Protein AF-A0A957V6L7-F1 (afdb_monomer)

Radius of gyration: 25.8 Å; Cα contacts (8 Å, |Δi|>4): 631; chains: 1; bounding box: 51×46×84 Å

Nearest PDB structures (foldseek):
  8fo2-assembly1_E  TM=7.245E-01  e=1.288E-03  Homo sapiens
  9cho-assembly1_A  TM=7.203E-01  e=3.576E-03  Homo sapiens
  8smc-assembly1_C  TM=7.296E-01  e=7.065E-03  Homo sapiens
  8fo9-assembly1_C  TM=7.119E-01  e=1.655E-02  Homo sapiens
  3f3g-assembly1_F  TM=5.954E-01  e=8.579E-02  Saccharomyces cerevisiae

Mean predicted aligned error: 16.96 Å

pLDDT: mean 79.53, std 15.9, range [35.88, 98.5]

Sequence (343 aa):
YTLAVRNADGQVVSTAAGAIGDEPAIPIFERTKTALPLQAQIPDGKNKQFTNTAPEQTWVQKGYTARLQVALADPDQNLADAFPPLPWDPYLHVIYTNQEVHLVQPGFTNNTQVVNAAYDATSPLLGFDLPLAQAFNAHWQWPQEFLGIWRVYPDYVANAISDGAQNPAWWDPNVATTYLEYAWQGGAVSVSAAELSQGTALSSRYYASPVVADLDGDGQPEIIIGNLVKWQLEVYDVNGVMRAGWPKVLHEGVKAAAAVGDLDGDGKLEIVVGDMRGYLYAYRANGEALPGWPIRTGTNPDAGYRILSRPAVVNLDGSGAAEVVLALSDGNLYVYEANGALR

Structure (mmCIF, N/CA/C/O backbone):
data_AF-A0A957V6L7-F1
#
_entry.id   AF-A0A957V6L7-F1
#
loop_
_atom_site.group_PDB
_atom_site.id
_atom_site.type_symbol
_atom_site.label_atom_id
_atom_site.label_alt_id
_atom_site.label_comp_id
_atom_site.label_asym_id
_atom_site.label_entity_id
_atom_site.label_seq_id
_atom_site.pdbx_PDB_ins_code
_atom_site.Cartn_x
_atom_site.Cartn_y
_atom_site.Cartn_z
_atom_site.occupancy
_atom_site.B_iso_or_equiv
_atom_site.auth_seq_id
_atom_site.auth_comp_id
_atom_site.auth_asym_id
_atom_site.auth_atom_id
_atom_site.pdbx_PDB_model_num
ATOM 1 N N . TYR A 1 1 ? -27.478 2.823 10.177 1.00 81.19 1 TYR A N 1
ATOM 2 C CA . TYR A 1 1 ? -26.663 2.390 11.321 1.00 81.19 1 TYR A CA 1
ATOM 3 C C . TYR A 1 1 ? -27.261 2.905 12.618 1.00 81.19 1 TYR A C 1
ATOM 5 O O . TYR A 1 1 ? -27.937 3.930 12.611 1.00 81.19 1 TYR A O 1
ATOM 13 N N . THR A 1 2 ? -27.000 2.206 13.716 1.00 83.69 2 THR A N 1
ATOM 14 C CA . THR A 1 2 ? -27.183 2.688 15.085 1.00 83.69 2 THR A CA 1
ATOM 15 C C . THR A 1 2 ? -25.847 2.588 15.817 1.00 83.69 2 THR A C 1
ATOM 17 O O . THR A 1 2 ? -25.099 1.632 15.637 1.00 83.69 2 THR A O 1
ATOM 20 N N . LEU A 1 3 ? -25.520 3.592 16.619 1.00 88.12 3 LEU A N 1
ATOM 21 C CA . LEU A 1 3 ? -24.337 3.645 17.467 1.00 88.12 3 LEU A CA 1
ATOM 22 C C . LEU A 1 3 ? -24.805 3.800 18.909 1.00 88.12 3 LEU A C 1
ATOM 24 O O . LEU A 1 3 ? -25.627 4.668 19.193 1.00 88.12 3 LEU A O 1
ATOM 28 N N . ALA A 1 4 ? -24.271 2.988 19.814 1.00 89.12 4 ALA A N 1
ATOM 29 C CA . ALA A 1 4 ? -24.465 3.149 21.249 1.00 89.12 4 ALA A CA 1
ATOM 30 C C . ALA A 1 4 ? -23.109 3.186 21.953 1.00 89.12 4 ALA A C 1
ATOM 32 O O . ALA A 1 4 ? -22.311 2.259 21.803 1.00 89.12 4 ALA A O 1
ATOM 33 N N . VAL A 1 5 ? -22.872 4.227 22.747 1.00 88.44 5 VAL A N 1
ATOM 34 C CA . VAL A 1 5 ? -21.678 4.363 23.584 1.00 88.44 5 VAL A CA 1
ATOM 35 C C . VAL A 1 5 ? -22.061 4.098 25.030 1.00 88.44 5 VAL A C 1
ATOM 37 O O . VAL A 1 5 ? -23.065 4.613 25.525 1.00 88.44 5 VAL A O 1
ATOM 40 N N . ARG A 1 6 ? -21.265 3.278 25.709 1.00 87.81 6 ARG A N 1
ATOM 41 C CA . ARG A 1 6 ? -21.446 2.880 27.101 1.00 87.81 6 ARG A CA 1
ATOM 42 C C . ARG A 1 6 ? -20.242 3.290 27.936 1.00 87.81 6 ARG A C 1
ATOM 44 O O . ARG A 1 6 ? -19.113 3.174 27.465 1.00 87.81 6 ARG A O 1
ATOM 51 N N . ASN A 1 7 ? -20.483 3.750 29.159 1.00 85.69 7 ASN A N 1
ATOM 52 C CA . ASN A 1 7 ? -19.420 4.027 30.125 1.00 85.69 7 ASN A CA 1
ATOM 53 C C . ASN A 1 7 ? -18.791 2.733 30.675 1.00 85.69 7 ASN A C 1
ATOM 55 O O . ASN A 1 7 ? -19.197 1.624 30.321 1.00 85.69 7 ASN A O 1
ATOM 59 N N . ALA A 1 8 ? -17.812 2.891 31.566 1.00 79.88 8 ALA A N 1
ATOM 60 C CA . ALA A 1 8 ? -17.099 1.797 32.228 1.00 79.88 8 ALA A CA 1
ATOM 61 C C . ALA A 1 8 ? -18.008 0.807 32.991 1.00 79.88 8 ALA A C 1
ATOM 63 O O . ALA A 1 8 ? -17.646 -0.362 33.140 1.00 79.88 8 ALA A O 1
ATOM 64 N N . ASP A 1 9 ? -19.185 1.258 33.435 1.00 85.19 9 ASP A N 1
ATOM 65 C CA . ASP A 1 9 ? -20.189 0.452 34.144 1.00 85.19 9 ASP A CA 1
ATOM 66 C C . ASP A 1 9 ? -21.220 -0.184 33.191 1.00 85.19 9 ASP A C 1
ATOM 68 O O . ASP A 1 9 ? -22.171 -0.837 33.620 1.00 85.19 9 ASP A O 1
ATOM 72 N N . GLY A 1 10 ? -21.059 0.006 31.877 1.00 85.88 10 GLY A N 1
ATOM 73 C CA . GLY A 1 10 ? -21.940 -0.537 30.844 1.00 85.88 10 GLY A CA 1
ATOM 74 C C . GLY A 1 10 ? -23.223 0.267 30.602 1.00 85.88 10 GLY A C 1
ATOM 75 O O . GLY A 1 10 ? -24.055 -0.146 29.783 1.00 85.88 10 GLY A O 1
ATOM 76 N N . GLN A 1 11 ? -23.401 1.416 31.256 1.00 89.50 11 GLN A N 1
ATOM 77 C CA . GLN A 1 11 ? -24.560 2.290 31.062 1.00 89.50 11 GLN A CA 1
ATOM 78 C C . GLN A 1 11 ? -24.435 3.066 29.753 1.00 89.50 11 GLN A C 1
ATOM 80 O O . GLN A 1 11 ? -23.369 3.594 29.448 1.00 89.50 11 GLN A O 1
ATOM 85 N N . VAL A 1 12 ? -25.524 3.158 28.984 1.00 89.75 12 VAL A N 1
ATOM 86 C CA . VAL A 1 12 ? -25.547 3.933 27.734 1.00 89.75 12 VAL A CA 1
ATOM 87 C C . VAL A 1 12 ? -25.456 5.422 28.058 1.00 89.75 12 VAL A C 1
ATOM 89 O O . VAL A 1 12 ? -26.301 5.945 28.779 1.00 89.75 12 VAL A O 1
ATOM 92 N N . VAL A 1 13 ? -24.446 6.091 27.508 1.00 88.44 13 VAL A N 1
ATOM 93 C CA . VAL A 1 13 ? -24.196 7.528 27.696 1.00 88.44 13 VAL A CA 1
ATOM 94 C C . VAL A 1 13 ? -24.512 8.356 26.455 1.00 88.44 13 VAL A C 1
ATOM 96 O O . VAL A 1 13 ? -24.781 9.547 26.569 1.00 88.44 13 VAL A O 1
ATOM 99 N N . SER A 1 14 ? -24.495 7.744 25.271 1.00 88.44 14 SER A N 1
ATOM 100 C CA . SER A 1 14 ? -24.897 8.393 24.027 1.00 88.44 14 SER A CA 1
ATOM 101 C C . SER A 1 14 ? -25.383 7.371 23.004 1.00 88.44 14 SER A C 1
ATOM 103 O O . SER A 1 14 ? -24.988 6.199 23.019 1.00 88.44 14 SER A O 1
ATOM 105 N N . THR A 1 15 ? -26.258 7.826 22.110 1.00 89.88 15 THR A N 1
ATOM 106 C CA . THR A 1 15 ? -26.741 7.050 20.967 1.00 89.88 15 THR A CA 1
ATOM 107 C C . THR A 1 15 ? -26.820 7.923 19.724 1.00 89.88 15 THR A C 1
ATOM 109 O O . THR A 1 15 ? -27.231 9.078 19.822 1.00 89.88 15 THR A O 1
ATOM 112 N N . ALA A 1 16 ? -26.511 7.362 18.559 1.00 88.12 16 ALA A N 1
ATOM 113 C CA . ALA A 1 16 ? -26.714 8.003 17.262 1.00 88.12 16 ALA A CA 1
ATOM 114 C C . ALA A 1 16 ? -27.332 7.015 16.265 1.00 88.12 16 ALA A C 1
ATOM 116 O O . ALA A 1 16 ? -27.183 5.801 16.409 1.00 88.12 16 ALA A O 1
ATOM 117 N N . ALA A 1 17 ? -28.025 7.524 15.251 1.00 87.75 17 ALA A N 1
ATOM 118 C CA . ALA A 1 17 ? -28.545 6.719 14.153 1.00 87.75 17 ALA A CA 1
ATOM 119 C C . ALA A 1 17 ? -28.551 7.533 12.856 1.00 87.75 17 ALA A C 1
ATOM 121 O O . ALA A 1 17 ? -28.726 8.748 12.891 1.00 87.75 17 ALA A O 1
ATOM 122 N N . GLY A 1 18 ? -28.374 6.861 11.722 1.00 84.38 18 GLY A N 1
ATOM 123 C CA . GLY A 1 18 ? -28.333 7.511 10.412 1.00 84.38 18 GLY A CA 1
ATOM 124 C C . GLY A 1 18 ? -28.212 6.521 9.260 1.00 84.38 18 GLY A C 1
ATOM 125 O O . GLY A 1 18 ? -28.165 5.307 9.473 1.00 84.38 18 GLY A O 1
ATOM 126 N N . ALA A 1 19 ? -28.159 7.030 8.033 1.00 79.75 19 ALA A N 1
ATOM 127 C CA . ALA A 1 19 ? -27.800 6.239 6.858 1.00 79.75 19 ALA A CA 1
ATOM 128 C C . ALA A 1 19 ? -26.271 6.201 6.696 1.00 79.75 19 ALA A C 1
ATOM 130 O O . ALA A 1 19 ? -25.587 7.152 7.065 1.00 79.75 19 ALA A O 1
ATOM 131 N N . ILE A 1 20 ? -25.741 5.093 6.180 1.00 70.44 20 ILE A N 1
ATOM 132 C CA . ILE A 1 20 ? -24.341 4.993 5.746 1.00 70.44 20 ILE A CA 1
ATOM 133 C C . ILE A 1 20 ? -24.332 5.434 4.282 1.00 70.44 20 ILE A C 1
ATOM 135 O O . ILE A 1 20 ? -25.005 4.807 3.469 1.00 70.44 20 ILE A O 1
ATOM 139 N N . GLY A 1 21 ? -23.676 6.561 3.997 1.00 67.12 21 GLY A N 1
ATOM 140 C CA . GLY A 1 21 ? -23.366 6.991 2.629 1.00 67.12 21 GLY A CA 1
ATOM 141 C C . GLY A 1 21 ? -22.073 6.341 2.131 1.00 67.12 21 GLY A C 1
ATOM 142 O O . GLY A 1 21 ? -21.603 5.387 2.743 1.00 67.12 21 GLY A O 1
ATOM 143 N N . ASP A 1 22 ? -21.483 6.883 1.067 1.00 59.00 22 ASP A N 1
ATOM 144 C CA . ASP A 1 22 ? -20.298 6.284 0.435 1.00 59.00 22 ASP A CA 1
ATOM 145 C C . ASP A 1 22 ? -19.032 6.364 1.319 1.00 59.00 22 ASP A C 1
ATOM 147 O O . ASP A 1 22 ? -18.220 5.444 1.300 1.00 59.00 22 ASP A O 1
ATOM 151 N N . GLU A 1 23 ? -18.896 7.406 2.156 1.00 62.97 23 GLU A N 1
ATOM 152 C CA . GLU A 1 23 ? -17.771 7.595 3.097 1.00 62.97 23 GLU A CA 1
ATOM 153 C C . GLU A 1 23 ? -18.231 8.249 4.425 1.00 62.97 23 GLU A C 1
ATOM 155 O O . GLU A 1 23 ? -18.003 9.437 4.667 1.00 62.97 23 GLU A O 1
ATOM 160 N N . PRO A 1 24 ? -18.953 7.536 5.311 1.00 69.25 24 PRO A N 1
ATOM 161 C CA . PRO A 1 24 ? -19.478 8.143 6.525 1.00 69.25 24 PRO A CA 1
ATOM 162 C C . PRO A 1 24 ? -18.425 8.198 7.635 1.00 69.25 24 PRO A C 1
ATOM 164 O O . PRO A 1 24 ? -18.005 7.169 8.164 1.00 69.25 24 PRO A O 1
ATOM 167 N N . ALA A 1 25 ? -18.092 9.408 8.083 1.00 74.69 25 ALA A N 1
ATOM 168 C CA . ALA A 1 25 ? -17.387 9.618 9.342 1.00 74.69 25 ALA A CA 1
ATOM 169 C C . ALA A 1 25 ? -18.376 9.533 10.517 1.00 74.69 25 ALA A C 1
ATOM 171 O O . ALA A 1 25 ? -19.301 10.341 10.637 1.00 74.69 25 ALA A O 1
ATOM 172 N N . ILE A 1 26 ? -18.194 8.541 11.392 1.00 77.75 26 ILE A N 1
ATOM 173 C CA . ILE A 1 26 ? -19.064 8.323 1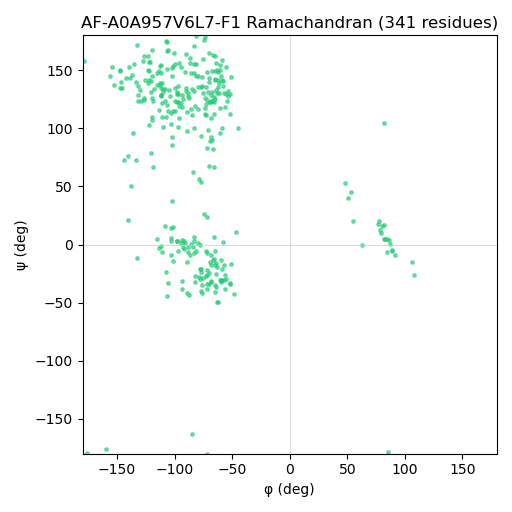2.554 1.00 77.75 26 ILE A CA 1
ATOM 174 C C . ILE A 1 26 ? -18.282 8.675 13.828 1.00 77.75 26 ILE A C 1
ATOM 176 O O . ILE A 1 26 ? -17.491 7.854 14.299 1.00 77.75 26 ILE A O 1
ATOM 180 N N . PRO A 1 27 ? -18.493 9.866 14.424 1.00 78.38 27 PRO A N 1
ATOM 181 C CA . PRO A 1 27 ? -17.792 10.247 15.641 1.00 78.38 27 PRO A CA 1
ATOM 182 C C . PRO A 1 27 ? -18.243 9.363 16.807 1.00 78.38 27 PRO A C 1
ATOM 184 O O . PRO A 1 27 ? -19.428 9.289 17.137 1.00 78.38 27 PRO A O 1
ATOM 187 N N . ILE A 1 28 ? -17.283 8.693 17.444 1.00 78.75 28 ILE A N 1
ATOM 188 C CA . ILE A 1 28 ? -17.544 7.819 18.595 1.00 78.75 28 ILE A CA 1
ATOM 189 C C . ILE A 1 28 ? -17.516 8.620 19.902 1.00 78.75 28 ILE A C 1
ATOM 191 O O . ILE A 1 28 ? -18.384 8.463 20.761 1.00 78.75 28 ILE A O 1
ATOM 195 N N . PHE A 1 29 ? -16.536 9.511 20.039 1.00 76.19 29 PHE A N 1
ATOM 196 C CA . PHE A 1 29 ? -16.390 10.415 21.173 1.00 76.19 29 PHE A CA 1
ATOM 197 C C . PHE A 1 29 ? -16.108 11.820 20.654 1.00 76.19 29 PHE A C 1
ATOM 199 O O . PHE A 1 29 ? -15.305 11.983 19.743 1.00 76.19 29 PHE A O 1
ATOM 206 N N . GLU A 1 30 ? -16.708 12.840 21.272 1.00 69.12 30 GLU A N 1
ATOM 207 C CA . GLU A 1 30 ? -16.350 14.236 20.978 1.00 69.12 30 GLU A CA 1
ATOM 208 C C . GLU A 1 30 ? -14.899 14.525 21.400 1.00 69.12 30 GLU A C 1
ATOM 210 O O . GLU A 1 30 ? -14.196 15.306 20.766 1.00 69.12 30 GLU A O 1
ATOM 215 N N . ARG A 1 31 ? -14.445 13.904 22.500 1.00 72.81 31 ARG A N 1
ATOM 216 C CA . ARG A 1 31 ? -13.109 14.099 23.078 1.00 72.81 31 ARG A CA 1
ATOM 217 C C . ARG A 1 31 ? -12.612 12.808 23.713 1.00 72.81 31 ARG A C 1
ATOM 219 O O . ARG A 1 31 ? -13.355 12.147 24.438 1.00 72.81 31 ARG A O 1
ATOM 226 N N . THR A 1 32 ? -11.329 12.501 23.550 1.00 68.88 32 THR A N 1
ATOM 227 C CA . THR A 1 32 ? -10.679 11.356 24.217 1.00 68.88 32 THR A CA 1
ATOM 228 C C . THR A 1 32 ? -10.741 11.453 25.749 1.00 68.88 32 THR A C 1
ATOM 230 O O . THR A 1 32 ? -10.902 10.431 26.410 1.00 68.88 32 THR A O 1
AT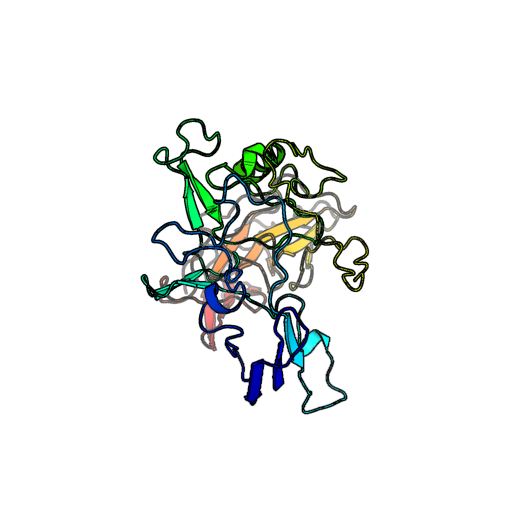OM 233 N N . LYS A 1 33 ? -10.755 12.672 26.324 1.00 66.94 33 LYS A N 1
ATOM 234 C CA . LYS A 1 33 ? -10.992 12.912 27.769 1.00 66.94 33 LYS A CA 1
ATOM 235 C C . LYS A 1 33 ? -12.334 12.337 28.252 1.00 66.94 33 LYS A C 1
ATOM 237 O O . LYS A 1 33 ? -12.449 11.923 29.399 1.00 66.94 33 LYS A O 1
ATOM 242 N N . THR A 1 34 ? -13.345 12.289 27.384 1.00 69.56 34 THR A N 1
ATOM 243 C CA . THR A 1 34 ? -14.658 11.704 27.702 1.00 69.56 34 THR A CA 1
ATOM 244 C C . THR A 1 34 ? -14.607 10.176 27.698 1.00 69.56 34 THR A C 1
ATOM 246 O O . THR A 1 34 ? -15.273 9.542 28.510 1.00 69.56 34 THR A O 1
ATOM 249 N N . ALA A 1 35 ? -13.797 9.581 26.817 1.00 65.75 35 ALA A N 1
ATOM 250 C CA . ALA A 1 35 ? -13.620 8.130 26.728 1.00 65.75 35 ALA A CA 1
ATOM 251 C C . ALA A 1 35 ? -12.819 7.544 27.908 1.00 65.75 35 ALA A C 1
ATOM 253 O O . ALA A 1 35 ? -12.930 6.351 28.198 1.00 65.75 35 ALA A O 1
ATOM 254 N N . LEU A 1 36 ? -12.028 8.383 28.587 1.00 68.56 36 LEU A N 1
ATOM 255 C CA . LEU A 1 36 ? -11.178 8.037 29.728 1.00 68.56 36 LEU A CA 1
ATOM 256 C C . LEU A 1 36 ? -11.349 9.078 30.854 1.00 68.56 36 LEU A C 1
ATOM 258 O O . LEU A 1 36 ? -10.460 9.904 31.062 1.00 68.56 36 LEU A O 1
ATOM 262 N N . PRO A 1 37 ? -12.484 9.093 31.578 1.00 63.75 37 PRO A N 1
ATOM 263 C CA . PRO A 1 37 ? -12.701 10.067 32.644 1.00 63.75 37 PRO A CA 1
ATOM 264 C C . PRO A 1 37 ? -11.708 9.849 33.792 1.00 63.75 37 PRO A C 1
ATOM 266 O O . PRO A 1 37 ? -11.414 8.706 34.147 1.00 63.75 37 PRO A O 1
ATOM 269 N N . LEU A 1 38 ? -11.225 10.940 34.401 1.00 60.59 38 LEU A N 1
ATOM 270 C CA . LEU A 1 38 ? -10.398 10.869 35.611 1.00 60.59 38 LEU A CA 1
ATOM 271 C C . LEU A 1 38 ? -11.190 10.234 36.754 1.00 60.59 38 LEU A C 1
ATOM 273 O O . LEU A 1 38 ? -12.378 10.513 36.936 1.00 60.59 38 LEU A O 1
ATOM 277 N N . GLN A 1 39 ? -10.519 9.412 37.560 1.00 60.78 39 GLN A N 1
ATOM 278 C CA . GLN A 1 39 ? -11.091 8.981 38.830 1.00 60.78 39 GLN A CA 1
ATOM 279 C C . GLN A 1 39 ? -11.249 10.194 39.749 1.00 60.78 39 GLN A C 1
ATOM 281 O O . GLN A 1 39 ? -10.369 11.049 39.810 1.00 60.78 39 GLN A O 1
ATOM 286 N N . ALA A 1 40 ? -12.346 10.243 40.506 1.00 58.03 40 ALA A N 1
ATOM 287 C CA . ALA A 1 40 ? -12.699 11.378 41.366 1.00 58.03 40 ALA A CA 1
ATOM 288 C C . ALA A 1 40 ? -11.623 11.755 42.409 1.00 58.03 40 ALA A C 1
ATOM 290 O O . ALA A 1 40 ? -11.666 12.847 42.968 1.00 58.03 40 ALA A O 1
ATOM 291 N N . GLN A 1 41 ? -10.673 10.855 42.684 1.00 55.88 41 GLN A N 1
ATOM 292 C CA . GLN A 1 41 ? -9.576 11.049 43.635 1.00 55.88 41 GLN A CA 1
ATOM 293 C C . GLN A 1 41 ? -8.331 11.704 43.017 1.00 55.88 41 GLN A C 1
ATOM 295 O O . GLN A 1 41 ? -7.401 12.041 43.745 1.00 55.88 41 GLN A O 1
ATOM 300 N N . ILE A 1 42 ? -8.306 11.901 41.696 1.00 56.19 42 ILE A N 1
ATOM 301 C CA . ILE A 1 42 ? -7.189 12.513 40.981 1.00 56.19 42 ILE A CA 1
ATOM 302 C C . ILE A 1 42 ? -7.574 13.965 40.645 1.00 56.19 42 ILE A C 1
ATOM 304 O O . ILE A 1 42 ? -8.501 14.179 39.861 1.00 56.19 42 ILE A O 1
ATOM 308 N N . PRO A 1 43 ? -6.914 14.981 41.238 1.00 55.94 43 PRO A N 1
ATOM 309 C CA . PRO A 1 43 ? -7.225 16.382 40.961 1.00 55.94 43 PRO A CA 1
ATOM 310 C C . PRO A 1 43 ? -6.999 16.715 39.479 1.00 55.94 43 PRO A C 1
ATOM 312 O O . PRO A 1 43 ? -5.914 16.441 38.974 1.00 55.94 43 PRO A O 1
ATOM 315 N N . ASP A 1 44 ? -7.971 17.358 38.811 1.00 52.31 44 ASP A N 1
ATOM 316 C CA . ASP A 1 44 ? -7.858 17.872 37.426 1.00 52.31 44 ASP A CA 1
ATOM 317 C C . ASP A 1 44 ? -6.892 19.076 37.392 1.00 52.31 44 ASP A C 1
ATOM 319 O O . ASP A 1 44 ? -7.274 20.240 37.264 1.00 52.31 44 ASP A O 1
ATOM 323 N N . GLY A 1 45 ? -5.613 18.799 37.638 1.00 54.53 45 GLY A N 1
ATOM 324 C CA . GL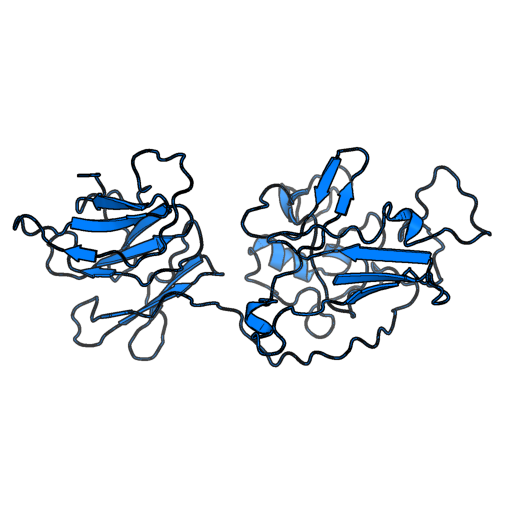Y A 1 45 ? -4.508 19.740 37.548 1.00 54.53 45 GLY A CA 1
ATOM 325 C C . GLY A 1 45 ? -3.907 19.738 36.146 1.00 54.53 45 GLY A C 1
ATOM 326 O O . GLY A 1 45 ? -4.094 18.810 35.370 1.00 54.53 45 GLY A O 1
ATOM 327 N N . LYS A 1 46 ? -3.121 20.768 35.817 1.00 44.56 46 LYS A N 1
ATOM 328 C CA . LYS A 1 46 ? -2.478 20.986 34.500 1.00 44.56 46 LYS A CA 1
ATOM 329 C C . LYS A 1 46 ? -1.538 19.859 34.012 1.00 44.56 46 LYS A C 1
ATOM 331 O O . LYS A 1 46 ? -0.930 20.002 32.953 1.00 44.56 46 LYS A O 1
ATOM 336 N N . ASN A 1 47 ? -1.403 18.767 34.759 1.00 46.53 47 ASN A N 1
ATOM 337 C CA . ASN A 1 47 ? -0.567 17.627 34.415 1.00 46.53 47 ASN A CA 1
ATOM 338 C C . ASN A 1 47 ? -1.429 16.612 33.661 1.00 46.53 47 ASN A C 1
ATOM 340 O O . ASN A 1 47 ? -2.493 16.222 34.124 1.00 46.53 47 ASN A O 1
ATOM 344 N N . LYS A 1 48 ? -0.981 16.230 32.469 1.00 50.84 48 LYS A N 1
ATOM 345 C CA . LYS A 1 48 ? -1.686 15.427 31.465 1.00 50.84 48 LYS A CA 1
ATOM 346 C C . LYS A 1 48 ? -1.952 13.976 31.927 1.00 50.84 48 LYS A C 1
ATOM 348 O O . LYS A 1 48 ? -1.410 13.056 31.346 1.00 50.84 48 LYS A 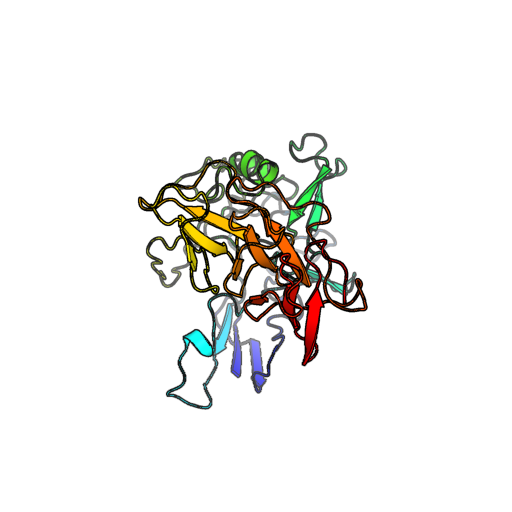O 1
ATOM 353 N N . GLN A 1 49 ? -2.785 13.752 32.940 1.00 53.75 49 GLN A N 1
ATOM 354 C CA . GLN A 1 49 ? -2.995 12.458 33.627 1.00 53.75 49 GLN A CA 1
ATOM 355 C C . GLN A 1 49 ? -3.815 11.401 32.846 1.00 53.75 49 GLN A C 1
ATOM 357 O O . GLN A 1 49 ? -4.473 10.557 33.447 1.00 53.75 49 GLN A O 1
ATOM 362 N N . PHE A 1 50 ? -3.825 11.448 31.513 1.00 52.19 50 PHE A N 1
ATOM 363 C CA . PHE A 1 50 ? -4.638 10.554 30.666 1.00 52.19 50 PHE A CA 1
ATOM 364 C C . PHE A 1 50 ? -3.832 9.435 30.008 1.00 52.19 50 PHE A C 1
ATOM 366 O O . PHE A 1 50 ? -4.358 8.698 29.177 1.00 52.19 50 PHE A O 1
ATOM 373 N N . THR A 1 51 ? -2.556 9.320 30.354 1.00 54.12 51 THR A N 1
ATOM 374 C CA . THR A 1 51 ? -1.611 8.406 29.724 1.00 54.12 51 THR A CA 1
ATOM 375 C C . THR A 1 51 ? -0.833 7.667 30.814 1.00 54.12 51 THR A C 1
ATOM 377 O O . THR A 1 51 ? -0.879 8.016 31.991 1.00 54.12 51 THR A O 1
ATOM 380 N N . ASN A 1 52 ? -0.050 6.680 30.408 1.00 54.22 52 ASN A N 1
ATOM 381 C CA . ASN A 1 52 ? 1.141 6.178 31.106 1.00 54.22 52 ASN A CA 1
ATOM 382 C C . ASN A 1 52 ? 2.137 7.269 31.625 1.00 54.22 52 ASN A C 1
ATOM 384 O O . ASN A 1 52 ? 3.234 6.908 32.044 1.00 54.22 52 ASN A O 1
ATOM 388 N N . THR A 1 53 ? 1.776 8.567 31.607 1.00 49.44 53 THR A N 1
ATOM 389 C CA . THR A 1 53 ? 2.410 9.732 32.269 1.00 49.44 53 THR A CA 1
ATOM 390 C C . THR A 1 53 ? 2.534 9.556 33.770 1.00 49.44 53 THR A C 1
ATOM 392 O O . THR A 1 53 ? 3.447 10.118 34.371 1.00 49.44 53 THR A O 1
ATOM 395 N N . ALA A 1 54 ? 1.527 8.954 34.410 1.00 51.22 54 ALA A N 1
ATOM 396 C CA . ALA A 1 54 ? 1.438 8.945 35.860 1.00 51.22 54 ALA A CA 1
ATOM 397 C C . ALA A 1 54 ? 2.496 7.970 36.400 1.00 51.22 54 ALA A C 1
ATOM 399 O O . ALA A 1 54 ? 2.338 6.762 36.214 1.00 51.22 54 ALA A O 1
ATOM 400 N N . PRO A 1 55 ? 3.543 8.454 37.106 1.00 47.34 55 PRO A N 1
ATOM 401 C CA . PRO A 1 55 ? 4.628 7.600 37.604 1.00 47.34 55 PRO A CA 1
ATOM 402 C C . PRO A 1 55 ? 4.143 6.493 38.556 1.00 47.34 55 PRO A C 1
ATOM 404 O O . PRO A 1 55 ? 4.879 5.563 38.863 1.00 47.34 55 PRO A O 1
ATOM 407 N N . GLU A 1 56 ? 2.898 6.606 39.023 1.00 50.59 56 GLU A N 1
ATOM 408 C CA . GLU A 1 56 ? 2.250 5.737 39.998 1.00 50.59 56 GLU A CA 1
ATOM 409 C C . GLU A 1 56 ? 1.060 4.953 39.422 1.00 50.59 56 GLU A C 1
ATOM 411 O O . GLU A 1 56 ? 0.377 4.270 40.188 1.00 50.59 56 GLU A O 1
ATOM 416 N N . GLN A 1 57 ? 0.770 5.034 38.110 1.00 55.62 57 GLN A N 1
ATOM 417 C CA . GLN A 1 57 ? -0.377 4.323 37.532 1.00 55.62 57 GLN A CA 1
ATOM 418 C C . GLN A 1 57 ? -0.139 2.811 37.542 1.00 55.62 57 GLN A C 1
ATOM 420 O O . GLN A 1 57 ? 0.361 2.210 36.592 1.00 55.62 57 GLN A O 1
ATOM 425 N N . THR A 1 58 ? -0.547 2.213 38.652 1.00 58.09 58 THR A N 1
ATOM 426 C CA . THR A 1 58 ? -0.464 0.790 38.992 1.00 58.09 58 THR A CA 1
ATOM 427 C C . THR A 1 58 ? -1.814 0.085 38.832 1.00 58.09 58 THR A C 1
ATOM 429 O O . THR A 1 58 ? -1.937 -1.101 39.125 1.00 58.09 58 THR A O 1
ATOM 432 N N . TRP A 1 59 ? -2.839 0.805 38.366 1.00 61.66 59 TRP A N 1
ATOM 433 C CA . TRP A 1 59 ? -4.214 0.329 38.238 1.00 61.66 59 TRP A CA 1
ATOM 434 C C . TRP A 1 59 ? -4.728 0.412 36.796 1.00 61.66 59 TRP A C 1
ATOM 436 O O . TRP A 1 59 ? -4.280 1.228 35.987 1.00 61.66 59 TRP A O 1
ATOM 446 N N . VAL A 1 60 ? -5.734 -0.413 36.501 1.00 69.06 60 VAL A N 1
ATOM 447 C CA . VAL A 1 60 ? -6.449 -0.427 35.220 1.00 69.06 60 VAL A CA 1
ATOM 448 C C . VAL A 1 60 ? -7.606 0.569 35.272 1.00 69.06 60 VAL A C 1
ATOM 450 O O . VAL A 1 60 ? -8.473 0.475 36.143 1.00 69.06 60 VAL A O 1
ATOM 453 N N . GLN A 1 61 ? -7.663 1.491 34.311 1.00 70.19 61 GLN A N 1
ATOM 454 C CA . GLN A 1 61 ? -8.830 2.343 34.086 1.00 70.19 61 GLN A CA 1
ATOM 455 C C . GLN A 1 61 ? -9.727 1.685 33.036 1.00 70.19 61 GLN A C 1
ATOM 457 O O . GLN A 1 61 ? -9.321 1.501 31.889 1.00 70.19 61 GLN A O 1
ATOM 462 N N . LYS A 1 62 ? -10.962 1.336 33.406 1.00 74.06 62 LYS A N 1
ATOM 463 C CA . LYS A 1 62 ? -11.948 0.872 32.423 1.00 74.06 62 LYS A CA 1
ATOM 464 C C . LYS A 1 62 ? -12.362 2.042 31.528 1.00 74.06 62 LYS A C 1
ATOM 466 O O . LYS A 1 62 ? -12.836 3.063 32.023 1.00 74.06 62 LYS A O 1
ATOM 471 N N . GLY A 1 63 ? -12.174 1.880 30.223 1.00 75.31 63 GLY A N 1
ATOM 472 C CA . GLY A 1 63 ? -12.626 2.836 29.215 1.00 75.31 63 GLY A CA 1
ATOM 473 C C . GLY A 1 63 ? -14.102 2.670 28.858 1.00 75.31 63 GLY A C 1
ATOM 474 O O . GLY A 1 63 ? -14.807 1.794 29.362 1.00 75.31 63 GLY A O 1
ATOM 475 N N . TYR A 1 64 ? -14.566 3.528 27.958 1.00 81.94 64 TYR A N 1
ATOM 476 C CA . TYR A 1 64 ? -15.898 3.437 27.368 1.00 81.94 64 TYR A CA 1
ATOM 477 C C . TYR A 1 64 ? -15.904 2.406 26.234 1.00 81.94 64 TYR A C 1
ATOM 479 O O . TYR A 1 64 ? -14.881 2.145 25.606 1.00 81.94 64 TYR A O 1
ATOM 487 N N . THR A 1 65 ? -17.069 1.834 25.941 1.00 83.81 65 THR A N 1
ATOM 488 C CA . THR A 1 65 ? -17.264 0.915 24.810 1.00 83.81 65 THR A CA 1
ATOM 489 C C . THR A 1 65 ? -18.265 1.504 23.833 1.00 83.81 65 THR A C 1
ATOM 491 O O . THR A 1 65 ? -19.342 1.934 24.240 1.00 83.81 65 THR A O 1
ATOM 494 N N . ALA A 1 66 ? -17.953 1.472 22.542 1.00 83.69 66 ALA A N 1
ATOM 495 C CA . ALA A 1 66 ? -18.878 1.854 21.486 1.00 83.69 66 ALA A CA 1
ATOM 496 C C . ALA A 1 66 ? -19.282 0.638 20.656 1.00 83.69 66 ALA A C 1
ATOM 498 O O . ALA A 1 66 ? -18.442 -0.172 20.275 1.00 83.69 66 ALA A O 1
ATOM 499 N N . ARG A 1 67 ? -20.579 0.513 20.372 1.00 83.50 67 ARG A N 1
ATOM 500 C CA . ARG A 1 67 ? -21.126 -0.533 19.508 1.00 83.50 67 ARG A CA 1
ATOM 501 C C . ARG A 1 67 ? -21.828 0.109 18.323 1.00 83.50 67 ARG A C 1
ATOM 503 O O . ARG A 1 67 ? -22.894 0.700 18.492 1.00 83.50 67 ARG A O 1
ATOM 510 N N . LEU A 1 68 ? -21.228 -0.034 17.146 1.00 78.19 68 LEU A N 1
ATOM 511 C CA . LEU A 1 68 ? -21.849 0.281 15.866 1.00 78.19 68 LEU A CA 1
ATOM 512 C C . LEU A 1 68 ? -22.599 -0.957 15.365 1.00 78.19 68 LEU A C 1
A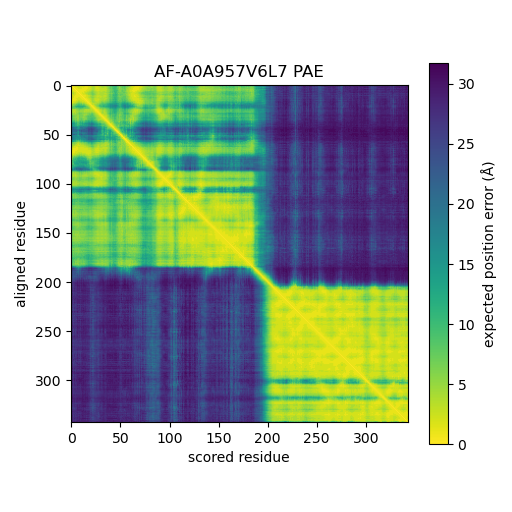TOM 514 O O . LEU A 1 68 ? -22.040 -2.049 15.297 1.00 78.19 68 LEU A O 1
ATOM 518 N N . GLN A 1 69 ? -23.868 -0.789 15.021 1.00 79.06 69 GLN A N 1
ATOM 519 C CA . GLN A 1 69 ? -24.685 -1.802 14.375 1.00 79.06 69 GLN A CA 1
ATOM 520 C C . GLN A 1 69 ? -25.159 -1.262 13.028 1.00 79.06 69 GLN A C 1
ATOM 522 O O . GLN A 1 69 ? -25.756 -0.186 12.932 1.00 79.06 69 GLN A O 1
ATOM 527 N N . VAL A 1 70 ? -24.897 -2.023 11.972 1.00 74.88 70 VAL A N 1
ATOM 528 C CA . VAL A 1 70 ? -25.346 -1.699 10.620 1.00 74.88 70 VAL A CA 1
ATOM 529 C C . VAL A 1 70 ? -26.419 -2.694 10.210 1.00 74.88 70 VAL A C 1
ATOM 531 O O . VAL A 1 70 ? -26.257 -3.896 10.395 1.00 74.88 70 VAL A O 1
ATOM 534 N N . ALA A 1 71 ? -27.527 -2.175 9.690 1.00 74.25 71 ALA A N 1
ATOM 535 C CA . ALA A 1 71 ? -28.554 -2.965 9.030 1.00 74.25 71 ALA A CA 1
ATOM 536 C C . ALA A 1 71 ? -28.398 -2.746 7.525 1.00 74.25 71 ALA A C 1
ATOM 538 O O . ALA A 1 71 ? -28.327 -1.593 7.091 1.00 74.25 71 ALA A O 1
ATOM 539 N N . LEU A 1 72 ? -28.308 -3.834 6.765 1.00 69.69 72 LEU A N 1
ATOM 540 C CA . LEU A 1 72 ? -28.267 -3.781 5.308 1.00 69.69 72 LEU A CA 1
ATOM 541 C C . LEU A 1 72 ? -29.668 -3.497 4.763 1.00 69.69 72 LEU A C 1
ATOM 543 O O . LEU A 1 72 ? -30.661 -3.952 5.332 1.00 69.69 72 LEU A O 1
ATOM 547 N N . ALA A 1 73 ? -29.735 -2.727 3.678 1.00 69.69 73 ALA A N 1
ATOM 548 C CA . ALA A 1 73 ? -30.992 -2.458 2.983 1.00 69.69 73 ALA A CA 1
ATOM 549 C C . ALA A 1 73 ? -31.492 -3.695 2.218 1.00 69.69 73 ALA A C 1
ATOM 551 O O . ALA A 1 73 ? -32.698 -3.922 2.152 1.00 69.69 73 ALA A O 1
ATOM 552 N N . ASP A 1 74 ? -30.562 -4.497 1.695 1.00 69.94 74 ASP A N 1
ATOM 553 C CA . ASP A 1 74 ? -30.813 -5.797 1.083 1.00 69.94 74 ASP A CA 1
ATOM 554 C C . ASP A 1 74 ? -30.174 -6.898 1.958 1.00 69.94 74 ASP A C 1
ATOM 556 O O . ASP A 1 74 ? -28.952 -6.896 2.137 1.00 69.94 74 ASP A O 1
ATOM 560 N N . PRO A 1 75 ? -30.967 -7.807 2.556 1.00 62.34 75 PRO A N 1
ATOM 561 C CA . PRO A 1 75 ? -30.450 -8.881 3.400 1.00 62.34 75 PRO A CA 1
ATOM 562 C C . PRO A 1 75 ? -29.653 -9.945 2.628 1.00 62.34 75 PRO A C 1
ATOM 564 O O . PRO A 1 75 ? -28.892 -10.673 3.264 1.00 62.34 75 PRO A O 1
ATOM 567 N N . ASP A 1 76 ? -29.800 -10.021 1.301 1.00 60.66 76 ASP A N 1
ATOM 568 C CA . ASP A 1 76 ? -29.097 -10.986 0.445 1.00 60.66 76 ASP A CA 1
ATOM 569 C C . ASP A 1 76 ? -27.776 -10.423 -0.119 1.00 60.66 76 ASP A C 1
ATOM 571 O O . ASP A 1 76 ? -27.024 -11.128 -0.798 1.00 60.66 76 ASP A O 1
ATOM 575 N N . GLN A 1 77 ? -27.452 -9.159 0.183 1.00 60.91 77 GLN A N 1
ATOM 576 C CA . GLN A 1 77 ? -26.202 -8.529 -0.231 1.00 60.91 77 GLN A CA 1
ATOM 577 C C . GLN A 1 77 ? -24.994 -9.228 0.412 1.00 60.91 77 GLN A C 1
ATOM 579 O O . GLN A 1 77 ? -24.936 -9.451 1.624 1.00 60.91 77 GLN A O 1
ATOM 584 N N . ASN A 1 78 ? -23.980 -9.528 -0.402 1.00 57.09 78 ASN A N 1
ATOM 585 C CA . ASN A 1 78 ? -22.731 -10.105 0.078 1.00 57.09 78 ASN A CA 1
ATOM 586 C C . ASN A 1 78 ? -22.042 -9.155 1.075 1.00 57.09 78 ASN A C 1
ATOM 588 O O . ASN A 1 78 ? -21.627 -8.046 0.733 1.00 57.09 78 ASN A O 1
ATOM 592 N N . LEU A 1 79 ? -21.885 -9.619 2.317 1.00 54.88 79 LEU A N 1
ATOM 593 C CA . LEU A 1 79 ? -21.268 -8.860 3.406 1.00 54.88 79 LEU A CA 1
ATOM 594 C C . LEU A 1 79 ? -19.829 -8.431 3.100 1.00 54.88 79 LEU A C 1
ATOM 596 O O . LEU A 1 79 ? -19.410 -7.385 3.581 1.00 54.88 79 LEU A O 1
ATOM 600 N N . ALA A 1 80 ? -19.085 -9.202 2.301 1.00 50.44 80 ALA A N 1
ATOM 601 C CA . ALA A 1 80 ? -17.722 -8.850 1.903 1.00 50.44 80 ALA A CA 1
ATOM 602 C C . ALA A 1 80 ? -17.678 -7.701 0.880 1.00 50.44 80 ALA A C 1
ATOM 604 O O . ALA A 1 80 ? -16.704 -6.951 0.857 1.00 50.44 80 ALA A O 1
ATOM 605 N N . ASP A 1 81 ? -18.737 -7.538 0.080 1.00 54.12 81 ASP A N 1
ATOM 606 C CA . ASP A 1 81 ? -18.887 -6.421 -0.860 1.00 54.12 81 ASP A CA 1
ATOM 607 C C . ASP A 1 81 ? -19.418 -5.170 -0.141 1.00 54.12 81 ASP A C 1
ATOM 609 O O . ASP A 1 81 ? -19.044 -4.050 -0.479 1.00 54.12 81 ASP A O 1
ATOM 613 N N . ALA A 1 82 ? -20.249 -5.356 0.892 1.00 53.06 82 ALA A N 1
ATOM 614 C CA . ALA A 1 82 ? -20.726 -4.276 1.759 1.00 53.06 82 ALA A CA 1
ATOM 615 C C . ALA A 1 82 ? -19.657 -3.785 2.760 1.00 53.06 82 ALA A C 1
ATOM 617 O O . ALA A 1 82 ? -19.677 -2.624 3.164 1.00 53.06 82 ALA A O 1
ATOM 618 N N . PHE A 1 83 ? -18.731 -4.662 3.162 1.00 55.97 83 PHE A N 1
ATOM 619 C CA . PHE A 1 83 ? -17.649 -4.389 4.112 1.00 55.97 83 PHE A CA 1
ATOM 620 C C . PHE A 1 83 ? -16.348 -5.080 3.662 1.00 55.97 83 PHE A C 1
ATOM 622 O O . PHE A 1 83 ? -15.961 -6.105 4.238 1.00 55.97 83 PHE A O 1
ATOM 629 N N . PRO A 1 84 ? -15.640 -4.547 2.645 1.00 53.16 84 PRO A N 1
ATOM 630 C CA . PRO A 1 84 ? -14.343 -5.085 2.230 1.00 53.16 84 PRO A CA 1
ATOM 631 C C . PRO A 1 84 ? -13.358 -5.044 3.406 1.00 53.16 84 PRO A C 1
ATOM 633 O O . PRO A 1 84 ? -13.553 -4.228 4.286 1.00 53.16 84 PRO A O 1
ATOM 636 N N . PRO A 1 85 ? -12.261 -5.823 3.457 1.00 50.28 85 PRO A N 1
ATOM 637 C CA . PRO A 1 85 ? -11.458 -6.025 4.681 1.00 50.28 85 PRO A CA 1
ATOM 638 C C . PRO A 1 85 ? -10.712 -4.790 5.237 1.00 50.28 85 PRO A C 1
ATOM 640 O O . PRO A 1 85 ? -9.905 -4.928 6.149 1.00 50.28 85 PRO A O 1
ATOM 643 N N . LEU A 1 86 ? -10.947 -3.604 4.670 1.00 54.84 86 LEU A N 1
ATOM 644 C CA . LEU A 1 86 ? -10.436 -2.305 5.107 1.00 54.84 86 LEU A CA 1
ATOM 645 C C . LEU A 1 86 ? -11.534 -1.212 5.035 1.00 54.84 86 LEU A C 1
ATOM 647 O O . LEU A 1 86 ? -11.290 -0.181 4.420 1.00 54.84 86 LEU A O 1
ATOM 651 N N . PRO A 1 87 ? -12.755 -1.378 5.581 1.00 54.84 87 PRO A N 1
ATOM 652 C CA . PRO A 1 87 ? -13.779 -0.337 5.494 1.00 54.84 87 PRO A CA 1
ATOM 653 C C . PRO A 1 87 ? -13.716 0.624 6.695 1.00 54.84 87 PRO A C 1
ATOM 655 O O . PRO A 1 87 ? -14.553 1.510 6.828 1.00 54.84 87 PRO A O 1
ATOM 658 N N . TRP A 1 88 ? -12.760 0.421 7.607 1.00 64.69 88 TRP A N 1
ATOM 659 C CA . TRP A 1 88 ? -12.649 1.150 8.859 1.00 64.69 88 TRP A CA 1
ATOM 660 C C . TRP A 1 88 ? -11.310 1.870 8.867 1.00 64.69 88 TRP A C 1
ATOM 662 O O . TRP A 1 88 ? -10.260 1.245 9.020 1.00 64.69 88 TRP A O 1
ATOM 672 N N . ASP A 1 89 ? -11.368 3.182 8.706 1.00 73.50 89 ASP A N 1
ATOM 673 C CA . ASP A 1 89 ? -10.249 4.077 8.939 1.00 73.50 89 ASP A CA 1
ATOM 674 C C . ASP A 1 89 ? -10.449 4.762 10.300 1.00 73.50 89 ASP A C 1
ATOM 676 O O . ASP A 1 89 ? -11.099 5.808 10.387 1.00 73.50 89 ASP A O 1
ATOM 680 N N . PRO A 1 90 ? -10.025 4.128 11.413 1.00 79.50 90 PRO A N 1
ATOM 681 C CA . PRO A 1 90 ? -10.068 4.789 12.701 1.00 79.50 90 PRO A CA 1
ATOM 682 C C . PRO A 1 90 ? -9.084 5.954 12.671 1.00 79.50 90 PRO A C 1
ATOM 684 O O . PRO A 1 90 ? -7.884 5.764 12.480 1.00 79.50 90 PRO A O 1
ATOM 687 N N . TYR A 1 91 ? -9.595 7.150 12.925 1.00 82.38 91 TYR A N 1
ATOM 688 C CA . TYR A 1 91 ? -8.781 8.350 12.967 1.00 82.38 91 TYR A CA 1
ATOM 689 C C . TYR A 1 91 ? -9.001 9.120 14.266 1.00 82.38 91 TYR A C 1
ATOM 691 O O . TYR A 1 91 ? -10.014 8.976 14.958 1.00 82.38 91 TYR A O 1
ATOM 699 N N . LEU A 1 92 ? -8.015 9.940 14.611 1.00 84.62 92 LEU A N 1
ATOM 700 C CA . LEU A 1 92 ? -8.100 10.897 15.704 1.00 84.62 92 LEU A CA 1
ATOM 701 C C . LEU A 1 92 ? -8.182 12.304 15.132 1.00 84.62 92 LEU A C 1
ATOM 703 O O . LEU A 1 92 ? -7.373 12.677 14.291 1.00 84.62 92 LEU A O 1
ATOM 707 N N . HIS A 1 93 ? -9.107 13.111 15.645 1.00 85.00 93 HIS A N 1
ATOM 708 C CA . HIS A 1 93 ? -9.143 14.545 15.375 1.00 85.00 93 HIS A CA 1
ATOM 709 C C . HIS A 1 93 ? -8.445 15.309 16.502 1.00 85.00 93 HIS A C 1
ATOM 711 O O . HIS A 1 93 ? -8.832 15.239 17.674 1.00 85.00 93 HIS A O 1
ATOM 717 N N . VAL A 1 94 ? -7.386 16.037 16.160 1.00 84.69 94 VAL A N 1
ATOM 718 C CA . VAL A 1 94 ? -6.608 16.846 17.096 1.00 84.69 94 VAL A CA 1
ATOM 719 C C . VAL A 1 94 ? -7.213 18.244 17.155 1.00 84.69 94 VAL A C 1
ATOM 721 O O . VAL A 1 94 ? -6.903 19.111 16.345 1.00 84.69 94 VAL A O 1
ATOM 724 N N . ILE A 1 95 ? -8.050 18.483 18.165 1.00 78.12 95 ILE A N 1
ATOM 725 C CA . ILE A 1 95 ? -8.870 19.703 18.314 1.00 78.12 95 ILE A CA 1
ATOM 726 C C . ILE A 1 95 ? -8.077 21.007 18.116 1.00 78.12 95 ILE A C 1
ATOM 728 O O . ILE A 1 95 ? -8.566 21.936 17.481 1.00 78.12 95 ILE A O 1
ATOM 732 N N . TYR A 1 96 ? -6.862 21.103 18.665 1.00 77.19 96 TYR A N 1
ATOM 733 C CA . TYR A 1 96 ? -6.089 22.352 18.649 1.00 77.19 96 TYR A CA 1
ATOM 734 C C . TYR A 1 96 ? -5.416 22.655 17.311 1.00 77.19 96 TYR A C 1
ATOM 736 O O . TYR A 1 96 ? -5.202 23.823 16.995 1.00 77.19 96 TYR A O 1
ATOM 744 N N . THR A 1 97 ? -5.052 21.622 16.552 1.00 82.31 97 THR A N 1
ATOM 745 C CA . THR A 1 97 ? -4.392 21.765 15.245 1.00 82.31 97 THR A CA 1
ATOM 746 C C . THR A 1 97 ? -5.354 21.525 14.086 1.00 82.31 97 THR A C 1
ATOM 748 O O . THR A 1 97 ? -4.994 21.781 12.942 1.00 82.31 97 THR A O 1
ATOM 751 N N . ASN A 1 98 ? -6.567 21.043 14.377 1.00 82.75 98 ASN A N 1
ATOM 752 C CA . ASN A 1 98 ? -7.545 20.543 13.415 1.00 82.75 98 ASN A CA 1
ATOM 753 C C . ASN A 1 98 ? -6.995 19.425 12.507 1.00 82.75 98 ASN A C 1
ATOM 755 O O . ASN A 1 98 ? -7.528 19.186 11.428 1.00 82.75 98 ASN A O 1
ATOM 759 N N . GLN A 1 99 ? -5.913 18.766 12.927 1.00 85.25 99 GLN A N 1
ATOM 760 C CA . GLN A 1 99 ? -5.300 17.677 12.180 1.00 85.25 99 GLN A CA 1
ATOM 761 C C . GLN A 1 99 ? -6.087 16.392 12.408 1.00 85.25 99 GLN A C 1
ATOM 763 O O . GLN A 1 99 ? -6.410 16.058 13.549 1.00 85.25 99 GLN A O 1
ATOM 768 N N . GLU A 1 100 ? -6.342 15.653 11.337 1.00 86.62 100 GLU A N 1
ATOM 769 C CA . GLU A 1 100 ? -6.814 14.277 11.421 1.00 86.62 100 GLU A CA 1
ATOM 770 C C . GLU A 1 100 ? -5.619 13.333 11.279 1.00 86.62 100 GLU A C 1
ATOM 772 O O . GLU A 1 100 ? -4.781 13.504 10.395 1.00 86.62 100 GLU A O 1
ATOM 777 N N . VAL A 1 101 ? -5.507 12.381 12.203 1.00 87.25 101 VAL A N 1
ATOM 778 C CA . VAL A 1 101 ? -4.456 11.364 12.221 1.00 87.25 101 VAL A CA 1
ATOM 779 C C . VAL A 1 101 ? -5.102 10.029 11.910 1.00 87.25 101 VAL A C 1
ATOM 781 O O . VAL A 1 101 ? -5.838 9.498 12.742 1.00 87.25 101 VAL A O 1
ATOM 784 N N . HIS A 1 102 ? -4.817 9.506 10.726 1.00 84.50 102 HIS A N 1
ATOM 785 C CA . HIS A 1 102 ? -5.353 8.244 10.221 1.00 84.50 102 HIS A CA 1
ATOM 786 C C . HIS A 1 102 ? -4.281 7.156 10.261 1.00 84.50 102 HIS A C 1
ATOM 788 O O . HIS A 1 102 ? -3.087 7.442 10.414 1.00 84.50 102 HIS A O 1
ATOM 794 N N . LEU A 1 103 ? -4.694 5.900 10.082 1.00 80.06 103 LEU A N 1
ATOM 795 C CA . LEU A 1 103 ? -3.744 4.829 9.781 1.00 80.06 103 LEU A CA 1
ATOM 796 C C . LEU A 1 103 ? -3.014 5.142 8.467 1.00 80.06 103 LEU A C 1
ATOM 798 O O . LEU A 1 103 ? -3.572 5.771 7.568 1.00 80.06 103 LEU A O 1
ATOM 802 N N . VAL A 1 104 ? -1.769 4.683 8.326 1.00 71.12 104 VAL A N 1
ATOM 803 C CA . VAL A 1 104 ? -1.056 4.838 7.051 1.00 71.12 104 VAL A CA 1
ATOM 804 C C . VAL A 1 104 ? -1.752 4.002 5.979 1.00 71.12 104 VAL A C 1
ATOM 806 O O . VAL A 1 104 ? -1.760 2.773 6.031 1.00 71.12 104 VAL A O 1
ATOM 809 N N . GLN A 1 105 ? -2.359 4.696 5.018 1.00 63.19 105 GLN A N 1
ATOM 810 C CA . GLN A 1 105 ? -3.115 4.131 3.907 1.00 63.19 105 GLN A CA 1
ATOM 811 C C . GLN A 1 105 ? -2.803 4.908 2.616 1.00 63.19 105 GLN A C 1
ATOM 813 O O . GLN A 1 105 ? -2.472 6.099 2.679 1.00 63.19 105 GLN A O 1
ATOM 818 N N . PRO A 1 106 ? -2.921 4.274 1.433 1.00 49.00 106 PRO A N 1
ATOM 819 C CA . PRO A 1 106 ? -2.814 4.982 0.160 1.00 49.00 106 PRO A CA 1
ATOM 820 C C . PRO A 1 106 ? -3.798 6.161 0.111 1.00 49.00 106 PRO A C 1
ATOM 822 O O . PRO A 1 106 ? -4.996 5.968 0.294 1.00 49.00 106 PRO A O 1
ATOM 825 N N . GLY A 1 107 ? -3.295 7.376 -0.126 1.00 50.03 107 GLY A N 1
ATOM 826 C CA . GLY A 1 107 ? -4.101 8.606 -0.167 1.00 50.03 107 GLY A CA 1
ATOM 827 C C . GLY A 1 107 ? -3.958 9.536 1.046 1.00 50.03 107 GLY A C 1
ATOM 828 O O . GLY A 1 107 ? -4.289 10.710 0.921 1.00 50.03 107 GLY A O 1
ATOM 829 N N . PHE A 1 108 ? -3.385 9.074 2.165 1.00 58.75 108 PHE A N 1
ATOM 830 C CA . PHE A 1 108 ? -3.161 9.883 3.376 1.00 58.75 108 PHE A CA 1
ATOM 831 C C . PHE A 1 108 ? -1.667 9.998 3.713 1.00 58.75 108 PHE A C 1
ATOM 833 O O . PHE A 1 108 ? -1.172 9.468 4.708 1.00 58.75 108 PHE A O 1
ATOM 840 N N . THR A 1 109 ? -0.915 10.685 2.848 1.00 53.28 109 THR A N 1
ATOM 841 C CA . THR A 1 109 ? 0.559 10.769 2.912 1.00 53.28 109 THR A CA 1
ATOM 842 C C . THR A 1 109 ? 1.098 11.743 3.968 1.00 53.28 109 THR A C 1
ATOM 844 O O . THR A 1 109 ? 2.308 11.891 4.090 1.00 53.28 109 THR A O 1
ATOM 847 N N . ASN A 1 110 ? 0.232 12.424 4.722 1.00 68.25 110 ASN A N 1
ATOM 848 C CA . ASN A 1 110 ? 0.586 13.394 5.767 1.00 68.25 110 ASN A CA 1
ATOM 849 C C . ASN A 1 110 ? 0.478 12.828 7.200 1.00 68.25 110 ASN A C 1
ATOM 851 O O . ASN A 1 110 ? 0.493 13.598 8.160 1.00 68.25 110 ASN A O 1
ATOM 855 N N . ASN A 1 111 ? 0.389 11.501 7.350 1.00 80.00 111 ASN A N 1
ATOM 856 C CA . ASN A 1 111 ? 0.280 10.811 8.643 1.00 80.00 111 ASN A CA 1
ATOM 857 C C . ASN A 1 111 ? 1.591 10.177 9.114 1.00 80.00 111 ASN A C 1
ATOM 859 O O . ASN A 1 111 ? 1.603 9.098 9.710 1.00 80.00 111 ASN A O 1
ATOM 863 N N . THR A 1 112 ? 2.701 10.864 8.864 1.00 80.81 112 THR A N 1
ATOM 864 C CA . THR A 1 112 ? 4.029 10.487 9.347 1.00 80.81 112 THR A CA 1
ATOM 865 C C . THR A 1 112 ? 4.657 11.614 10.162 1.00 80.81 112 THR A C 1
ATOM 867 O O . THR A 1 112 ? 4.230 12.769 10.110 1.00 80.81 112 THR A O 1
ATOM 870 N N . GLN A 1 113 ? 5.670 11.270 10.952 1.00 81.62 113 GLN A N 1
ATOM 871 C CA . GLN A 1 113 ? 6.517 12.219 11.663 1.00 81.62 113 GLN A CA 1
ATOM 872 C C . GLN A 1 113 ? 7.991 11.884 11.457 1.00 81.62 113 GLN A C 1
ATOM 874 O O . GLN A 1 113 ? 8.392 10.728 11.607 1.00 81.62 113 GLN A O 1
ATOM 879 N N . VAL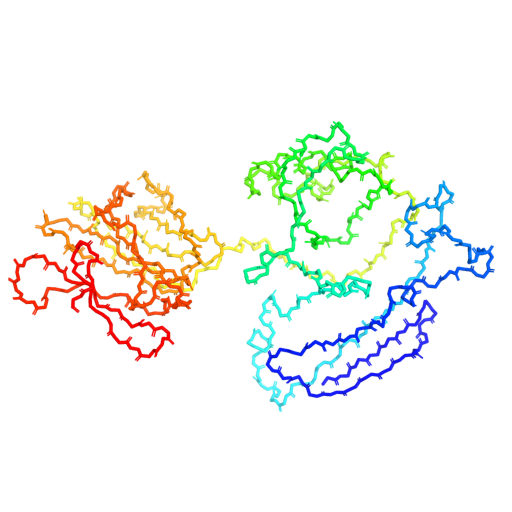 A 1 114 ? 8.800 12.916 11.212 1.00 82.75 114 VAL A N 1
ATOM 880 C CA . VAL A 1 114 ? 10.260 12.800 11.242 1.00 82.75 114 VAL A CA 1
ATOM 881 C C . VAL A 1 114 ? 10.703 12.675 12.697 1.00 82.75 114 VAL A C 1
ATOM 883 O O . VAL A 1 114 ? 10.486 13.578 13.515 1.00 82.75 114 VAL A O 1
ATOM 886 N N . VAL A 1 115 ? 11.377 11.579 13.025 1.00 81.38 115 VAL A N 1
ATOM 887 C CA . VAL A 1 115 ? 11.982 11.387 14.343 1.00 81.38 115 VAL A CA 1
ATOM 888 C C . VAL A 1 115 ? 13.124 12.383 14.521 1.00 81.38 115 VAL A C 1
ATOM 890 O O . VAL A 1 115 ? 14.087 12.407 13.753 1.00 81.38 115 VAL A O 1
ATOM 893 N N . ASN A 1 116 ? 13.045 13.193 15.573 1.00 82.50 116 ASN A N 1
ATOM 894 C CA . ASN A 1 116 ? 14.059 14.186 15.905 1.00 82.50 116 ASN A CA 1
ATOM 895 C C . ASN A 1 116 ? 14.668 13.937 17.293 1.00 82.50 116 ASN A C 1
ATOM 897 O O . ASN A 1 116 ? 14.153 13.170 18.104 1.00 82.50 116 ASN A O 1
ATOM 901 N N . ALA A 1 117 ? 15.774 14.627 17.567 1.00 81.94 117 ALA A N 1
ATOM 902 C CA . ALA A 1 117 ? 16.538 14.472 18.802 1.00 81.94 117 ALA A CA 1
ATOM 903 C C . ALA A 1 117 ? 15.993 15.291 19.989 1.00 81.94 117 ALA A C 1
ATOM 905 O O . ALA A 1 117 ? 16.649 15.348 21.026 1.00 81.94 117 ALA A O 1
ATOM 906 N N . ALA A 1 118 ? 14.832 15.951 19.863 1.00 77.94 118 ALA A N 1
ATOM 907 C CA . ALA A 1 118 ? 14.325 16.842 20.910 1.00 77.94 118 ALA A CA 1
ATOM 908 C C . ALA A 1 118 ? 13.901 16.088 22.181 1.00 77.94 118 ALA A C 1
ATOM 910 O O . ALA A 1 118 ? 14.028 16.632 23.276 1.00 77.94 118 ALA A O 1
ATOM 911 N N . TYR A 1 119 ? 13.410 14.852 22.033 1.00 73.00 119 TYR A N 1
ATOM 912 C CA . TYR A 1 119 ? 12.931 14.025 23.147 1.00 73.00 119 TYR A CA 1
ATOM 913 C C . TYR A 1 119 ? 13.878 12.872 23.494 1.00 73.00 119 TYR A C 1
ATOM 915 O O . TYR A 1 119 ? 14.161 12.658 24.669 1.00 73.00 119 TYR A O 1
ATOM 923 N N . ASP A 1 120 ? 14.395 12.154 22.492 1.00 77.56 120 ASP A N 1
ATOM 924 C CA . ASP A 1 120 ? 15.380 11.086 22.689 1.00 77.56 120 ASP A CA 1
ATOM 925 C C . ASP A 1 120 ? 16.497 11.191 21.640 1.00 77.56 120 ASP A C 1
ATOM 927 O O . ASP A 1 120 ? 16.390 10.687 20.522 1.00 77.56 120 ASP A O 1
ATOM 931 N N . ALA A 1 121 ? 17.597 11.845 22.018 1.00 84.12 121 ALA A N 1
ATOM 932 C CA . ALA A 1 121 ? 18.783 11.988 21.175 1.00 84.12 121 ALA A CA 1
ATOM 933 C C . ALA A 1 121 ? 19.536 10.664 20.939 1.00 84.12 121 ALA A C 1
ATOM 935 O O . ALA A 1 121 ? 20.462 10.628 20.133 1.00 84.12 121 ALA A O 1
ATOM 936 N N . THR A 1 122 ? 19.165 9.587 21.637 1.00 85.25 122 THR A N 1
ATOM 937 C CA . THR A 1 122 ? 19.760 8.252 21.477 1.00 85.25 122 THR A CA 1
ATOM 938 C C . THR A 1 122 ? 18.938 7.339 20.574 1.00 85.25 122 THR A C 1
ATOM 940 O O . THR A 1 122 ? 19.287 6.171 20.405 1.00 85.25 122 THR A O 1
ATOM 943 N N . SER A 1 123 ? 17.849 7.849 19.990 1.00 87.12 123 SER A N 1
ATOM 944 C CA . SER A 1 123 ? 17.009 7.061 19.095 1.00 87.12 123 SER A CA 1
ATOM 945 C C . SER A 1 123 ? 17.826 6.492 17.923 1.00 87.12 123 SER A C 1
ATOM 947 O O . SER A 1 123 ? 18.516 7.245 17.234 1.00 87.12 123 SER A O 1
ATOM 949 N N . PRO A 1 124 ? 17.722 5.182 17.632 1.00 90.50 124 PRO A N 1
ATOM 950 C CA . PRO A 1 124 ? 18.340 4.5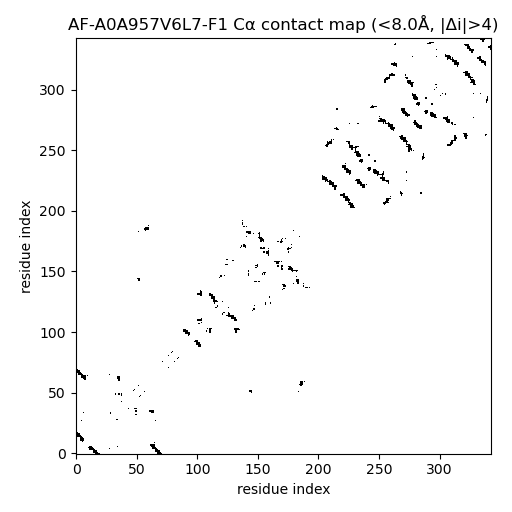95 16.444 1.00 90.50 124 PRO A CA 1
ATOM 951 C C . PRO A 1 124 ? 17.618 5.002 15.149 1.00 90.50 124 PRO A C 1
ATOM 953 O O . PRO A 1 124 ? 18.090 4.691 14.062 1.00 90.50 124 PRO A O 1
ATOM 956 N N . LEU A 1 125 ? 16.475 5.684 15.267 1.00 87.88 125 LEU A N 1
ATOM 957 C CA . LEU A 1 125 ? 15.601 6.073 14.166 1.00 87.88 125 LEU A CA 1
ATOM 958 C C . LEU A 1 125 ? 15.654 7.582 13.888 1.00 87.88 125 LEU A C 1
ATOM 960 O O . LEU A 1 125 ? 14.768 8.097 13.220 1.00 87.88 125 LEU A O 1
ATOM 964 N N . LEU A 1 126 ? 16.654 8.317 14.394 1.00 86.56 126 LEU A N 1
ATOM 965 C CA . LEU A 1 126 ? 16.796 9.750 14.102 1.00 86.56 126 LEU A CA 1
ATOM 966 C C . LEU A 1 126 ? 16.812 10.013 12.588 1.00 86.56 126 LEU A C 1
ATOM 968 O O . LEU A 1 126 ? 17.610 9.430 11.859 1.00 86.56 126 LEU A O 1
ATOM 972 N N . GLY A 1 127 ? 15.948 10.922 12.134 1.00 81.00 127 GLY A N 1
ATOM 973 C CA . GLY A 1 127 ? 15.797 11.289 10.726 1.00 81.00 127 GLY A CA 1
ATOM 974 C C . GLY A 1 127 ? 14.864 10.389 9.912 1.00 81.00 127 GLY A C 1
ATOM 975 O O . GLY A 1 127 ? 14.586 10.732 8.768 1.00 81.00 127 GLY A O 1
ATOM 976 N N . PHE A 1 128 ? 14.357 9.286 10.473 1.00 82.00 128 PHE A N 1
ATOM 977 C CA . PHE A 1 128 ? 13.367 8.442 9.799 1.00 82.00 128 PHE A CA 1
ATOM 978 C C . PHE A 1 128 ? 11.962 9.039 9.902 1.00 82.00 128 PHE A C 1
ATOM 980 O O . PHE A 1 128 ? 11.595 9.604 10.936 1.00 82.00 128 PHE A O 1
ATOM 987 N N . ASP A 1 129 ? 11.169 8.847 8.850 1.00 82.38 129 ASP A N 1
ATOM 988 C CA . ASP A 1 129 ? 9.734 9.115 8.844 1.00 82.38 129 ASP A CA 1
ATOM 989 C C . ASP A 1 129 ? 8.978 7.897 9.371 1.00 82.38 129 ASP A C 1
ATOM 991 O O . ASP A 1 129 ? 9.012 6.823 8.773 1.00 82.38 129 ASP A O 1
ATOM 995 N N . LEU A 1 130 ? 8.286 8.057 10.498 1.00 83.06 130 LEU A N 1
ATOM 996 C CA . LEU A 1 130 ? 7.500 6.989 11.112 1.00 83.06 130 LEU A CA 1
ATOM 997 C C . LEU A 1 130 ? 6.000 7.285 11.038 1.00 83.06 130 LEU A C 1
ATOM 999 O O . LEU A 1 130 ? 5.612 8.450 11.152 1.00 83.06 130 LEU A O 1
ATOM 1003 N N . PRO A 1 131 ? 5.141 6.256 10.910 1.00 84.00 131 PRO A N 1
ATOM 1004 C CA . PRO A 1 131 ? 3.692 6.425 10.968 1.00 84.00 131 PRO A CA 1
ATOM 1005 C C . PRO A 1 131 ? 3.250 7.064 12.294 1.00 84.00 131 PRO A C 1
ATOM 1007 O O . PRO A 1 131 ? 3.761 6.727 13.363 1.00 84.00 131 PRO A O 1
ATOM 1010 N N . LEU A 1 132 ? 2.263 7.961 12.236 1.00 86.06 132 LEU A N 1
ATOM 1011 C CA . LEU A 1 132 ? 1.628 8.542 13.425 1.00 86.06 132 LEU A CA 1
ATOM 1012 C C . LEU A 1 132 ? 0.625 7.588 14.092 1.00 86.06 132 LEU A C 1
ATOM 1014 O O . LEU A 1 132 ? 0.360 7.728 15.286 1.00 86.06 132 LEU A O 1
ATOM 1018 N N . ALA A 1 133 ? 0.073 6.626 13.346 1.00 84.25 133 ALA A N 1
ATOM 1019 C CA . ALA A 1 133 ? -0.873 5.641 13.861 1.00 84.25 133 ALA A CA 1
ATOM 1020 C C . ALA A 1 133 ? -0.657 4.254 13.244 1.00 84.25 133 ALA A C 1
ATOM 1022 O O . ALA A 1 133 ? -0.371 4.112 12.054 1.00 84.25 133 ALA A O 1
ATOM 1023 N N . GLN A 1 134 ? -0.845 3.225 14.072 1.00 80.12 134 GLN A N 1
ATOM 1024 C CA . GLN A 1 134 ? -0.750 1.819 13.694 1.00 80.12 134 GLN A CA 1
ATOM 1025 C C . GLN A 1 134 ? -1.736 0.983 14.516 1.00 80.12 134 GLN A C 1
ATOM 1027 O O . GLN A 1 134 ? -2.066 1.330 15.652 1.00 80.12 134 GLN A O 1
ATOM 1032 N N . ALA A 1 135 ? -2.214 -0.116 13.934 1.00 77.56 135 ALA A N 1
ATOM 1033 C CA . ALA A 1 135 ? -3.071 -1.079 14.611 1.00 77.56 135 ALA A CA 1
ATOM 1034 C C . ALA A 1 135 ? -2.247 -2.260 15.141 1.00 77.56 135 ALA A C 1
ATOM 1036 O O . ALA A 1 135 ? -1.406 -2.808 14.429 1.00 77.56 135 ALA A O 1
ATOM 1037 N N . PHE A 1 136 ? -2.543 -2.680 16.370 1.00 76.75 136 PHE A N 1
ATOM 1038 C CA . PHE A 1 136 ? -1.909 -3.820 17.026 1.00 76.75 136 PHE A CA 1
ATOM 1039 C C . PHE A 1 136 ? -2.965 -4.804 17.532 1.00 76.75 136 PHE A C 1
ATOM 1041 O O . PHE A 1 136 ? -4.143 -4.466 17.666 1.00 76.75 136 PHE A O 1
ATOM 1048 N N . ASN A 1 137 ? -2.544 -6.037 17.807 1.00 71.12 137 ASN A N 1
ATOM 1049 C CA . ASN A 1 137 ? -3.420 -7.043 18.399 1.00 71.12 137 ASN A CA 1
ATOM 1050 C C . ASN A 1 137 ? -3.668 -6.762 19.898 1.00 71.12 137 ASN A C 1
ATOM 1052 O O . ASN A 1 137 ? -3.083 -5.862 20.501 1.00 71.12 137 ASN A O 1
ATOM 1056 N N . ALA A 1 138 ? -4.527 -7.571 20.517 1.00 69.12 138 ALA A N 1
ATOM 1057 C CA . ALA A 1 138 ? -4.878 -7.437 21.931 1.00 69.12 138 ALA A CA 1
ATOM 1058 C C . ALA A 1 138 ? -3.718 -7.720 22.909 1.00 69.12 138 ALA A C 1
ATOM 1060 O O . ALA A 1 138 ? -3.830 -7.398 24.089 1.00 69.12 138 ALA A O 1
ATOM 1061 N N . HIS A 1 139 ? -2.617 -8.316 22.442 1.00 69.56 139 HIS A N 1
ATOM 1062 C CA . HIS A 1 139 ? -1.440 -8.625 23.259 1.00 69.56 139 HIS A CA 1
ATOM 1063 C C . HIS A 1 139 ? -0.422 -7.478 23.307 1.00 69.56 139 HIS A C 1
ATOM 1065 O O . HIS A 1 139 ? 0.585 -7.591 24.009 1.00 69.56 139 HIS A O 1
ATOM 1071 N N . TRP A 1 140 ? -0.693 -6.379 22.594 1.00 80.56 140 TRP A N 1
ATOM 1072 C CA . TRP A 1 140 ? 0.127 -5.175 22.583 1.00 80.56 140 TRP A CA 1
ATOM 1073 C C . TRP A 1 140 ? 0.414 -4.653 23.994 1.00 80.56 140 TRP A C 1
ATOM 1075 O O . TRP A 1 140 ? -0.494 -4.464 24.807 1.00 80.56 140 TRP A O 1
ATOM 1085 N N . GLN A 1 141 ? 1.691 -4.393 24.265 1.00 79.50 141 GLN A N 1
ATOM 1086 C CA . GLN A 1 141 ? 2.170 -3.817 25.512 1.00 79.50 141 GLN A CA 1
ATOM 1087 C C . GLN A 1 141 ? 2.538 -2.365 25.254 1.00 79.50 141 GLN A C 1
ATOM 1089 O O . GLN A 1 141 ? 3.459 -2.057 24.501 1.00 79.50 141 GLN A O 1
ATOM 1094 N N . TRP A 1 142 ? 1.809 -1.452 25.885 1.00 80.94 142 TRP A N 1
ATOM 1095 C CA . TRP A 1 142 ? 2.060 -0.028 25.716 1.00 80.94 142 TRP A CA 1
ATOM 1096 C C . TRP A 1 142 ? 3.440 0.338 26.279 1.00 80.94 142 TRP A C 1
ATOM 1098 O O . TRP A 1 142 ? 3.682 0.070 27.458 1.00 80.94 142 TRP A O 1
ATOM 1108 N N . PRO A 1 143 ? 4.337 0.970 25.495 1.00 80.69 143 PRO A N 1
ATOM 1109 C CA . PRO A 1 143 ? 5.548 1.582 26.040 1.00 80.69 143 PRO A CA 1
ATOM 1110 C C . PRO A 1 143 ? 5.201 2.571 27.141 1.00 80.69 143 PRO A C 1
ATOM 1112 O O . PRO A 1 143 ? 4.106 3.119 27.124 1.00 80.69 143 PRO A O 1
ATOM 1115 N N . GLN A 1 144 ? 6.093 2.808 28.099 1.00 75.12 144 GLN A N 1
ATOM 1116 C CA . GLN A 1 144 ? 5.927 3.919 29.044 1.00 75.12 144 GLN A CA 1
ATOM 1117 C C . GLN A 1 144 ? 5.986 5.260 28.306 1.00 75.12 144 GLN A C 1
ATOM 1119 O O . GLN A 1 144 ? 6.551 5.365 27.215 1.00 75.12 144 GLN A O 1
ATOM 1124 N N . GLU A 1 145 ? 5.386 6.300 28.881 1.00 71.38 145 GLU A N 1
ATOM 1125 C CA . GLU A 1 145 ? 5.354 7.589 28.201 1.00 71.38 145 GLU A CA 1
ATOM 1126 C C . GLU A 1 145 ? 6.761 8.162 28.049 1.00 71.38 145 GLU A C 1
ATOM 1128 O O . GLU A 1 145 ? 7.635 7.928 28.883 1.00 71.38 145 GLU A O 1
ATOM 1133 N N . PHE A 1 146 ? 6.977 8.923 26.976 1.00 70.94 146 PHE A N 1
ATOM 1134 C CA . PHE A 1 146 ? 8.272 9.495 26.596 1.00 70.94 146 PHE A CA 1
ATOM 1135 C C . PHE A 1 146 ? 9.367 8.469 26.278 1.00 70.94 146 PHE A C 1
ATOM 1137 O O . PHE A 1 146 ? 10.465 8.870 25.893 1.00 70.94 146 PHE A O 1
ATOM 1144 N N . LEU A 1 147 ? 9.087 7.166 26.372 1.00 75.88 147 LEU A N 1
ATOM 1145 C CA . LEU A 1 147 ? 9.975 6.137 25.856 1.00 75.88 147 LEU A CA 1
ATOM 1146 C C . LEU A 1 147 ? 9.630 5.816 24.407 1.00 75.88 147 LEU A C 1
ATOM 1148 O O . LEU A 1 147 ? 8.473 5.625 24.032 1.00 75.88 147 LEU A O 1
ATOM 1152 N N . GLY A 1 148 ? 10.674 5.721 23.590 1.00 82.25 148 GLY A N 1
ATOM 1153 C CA . GLY A 1 148 ? 10.548 5.222 22.234 1.00 82.25 148 GLY A CA 1
ATOM 1154 C C . GLY A 1 148 ? 10.039 3.785 22.200 1.00 82.25 148 GLY A C 1
ATOM 1155 O O . GLY A 1 148 ? 10.500 2.936 22.964 1.00 82.25 148 GLY A O 1
ATOM 1156 N N . ILE A 1 149 ? 9.144 3.497 21.257 1.00 87.75 149 ILE A N 1
ATOM 1157 C CA . ILE A 1 149 ? 8.598 2.157 20.987 1.00 87.75 149 ILE A CA 1
ATOM 1158 C C . ILE A 1 149 ? 9.694 1.093 20.798 1.00 87.75 149 ILE A C 1
ATOM 1160 O O . ILE A 1 149 ? 9.536 -0.035 21.257 1.00 87.75 149 ILE A O 1
ATOM 1164 N N . TRP A 1 150 ? 10.846 1.480 20.235 1.00 89.62 150 TRP A N 1
ATOM 1165 C CA . TRP A 1 150 ? 12.013 0.615 20.033 1.00 89.62 150 TRP A CA 1
ATOM 1166 C C . TRP A 1 150 ? 12.655 0.112 21.332 1.00 89.62 150 TRP A C 1
ATOM 1168 O O . TRP A 1 150 ? 13.454 -0.818 21.292 1.00 89.62 150 TRP A O 1
ATOM 1178 N N . ARG A 1 151 ? 12.350 0.717 22.488 1.00 87.25 151 ARG A N 1
ATOM 1179 C CA . ARG A 1 151 ? 12.843 0.224 23.781 1.00 87.25 151 ARG A CA 1
ATOM 1180 C C . ARG A 1 151 ? 12.070 -0.999 24.245 1.00 87.25 151 ARG A C 1
ATOM 1182 O O . ARG A 1 151 ? 12.686 -1.920 24.754 1.00 87.25 151 ARG A O 1
ATOM 1189 N N . VAL A 1 152 ? 10.750 -1.021 24.056 1.00 87.38 152 VAL A N 1
ATOM 1190 C CA . VAL A 1 152 ? 9.939 -2.218 24.340 1.00 87.38 152 VAL A CA 1
ATOM 1191 C C . VAL A 1 152 ? 10.116 -3.248 23.233 1.00 87.38 152 VAL A C 1
ATOM 1193 O O . VAL A 1 152 ? 10.262 -4.429 23.523 1.00 87.38 152 VAL A O 1
ATOM 1196 N N . TYR A 1 153 ? 10.145 -2.790 21.983 1.00 92.75 153 TYR A N 1
ATOM 1197 C CA . TYR A 1 153 ? 10.176 -3.629 20.792 1.00 92.75 153 TYR A CA 1
ATOM 1198 C C . TYR A 1 153 ? 11.431 -3.335 19.960 1.00 92.75 153 TYR A C 1
ATOM 1200 O O . TYR A 1 153 ? 11.350 -2.609 18.968 1.00 92.75 153 TYR A O 1
ATOM 1208 N N . PRO A 1 154 ? 12.613 -3.853 20.334 1.00 93.44 154 PRO A N 1
ATOM 1209 C CA . PRO A 1 154 ? 13.860 -3.572 19.614 1.00 93.44 154 PRO A CA 1
ATOM 1210 C C . PRO A 1 154 ? 13.825 -4.027 18.148 1.00 93.44 154 PRO A C 1
ATOM 1212 O O . PRO A 1 154 ? 14.407 -3.371 17.283 1.00 93.44 154 PRO A O 1
ATOM 1215 N N . ASP A 1 155 ? 13.076 -5.089 17.845 1.00 94.38 155 ASP A N 1
ATOM 1216 C CA . ASP A 1 155 ? 12.924 -5.622 16.489 1.00 94.38 155 ASP A CA 1
ATOM 1217 C C . ASP A 1 155 ? 12.206 -4.647 15.538 1.00 94.38 155 ASP A C 1
ATOM 1219 O O . ASP A 1 155 ? 12.355 -4.766 14.318 1.00 94.38 155 ASP A O 1
ATOM 1223 N N . TYR A 1 156 ? 11.503 -3.642 16.084 1.00 92.69 156 TYR A N 1
ATOM 1224 C CA . TYR A 1 156 ? 10.904 -2.545 15.320 1.00 92.69 156 TYR A CA 1
ATOM 1225 C C . TYR A 1 156 ? 11.945 -1.742 14.541 1.00 92.69 156 TYR A C 1
ATOM 1227 O O . TYR A 1 156 ? 11.653 -1.253 13.457 1.00 92.69 156 TYR A O 1
ATOM 1235 N N . VAL A 1 157 ? 13.171 -1.612 15.058 1.00 94.12 157 VAL A N 1
ATOM 1236 C CA . VAL A 1 157 ? 14.218 -0.812 14.405 1.00 94.12 157 VAL A CA 1
ATOM 1237 C C . VAL A 1 157 ? 14.578 -1.410 13.050 1.00 94.12 157 VAL A C 1
ATOM 1239 O O . VAL A 1 157 ? 14.572 -0.707 12.044 1.00 94.12 157 VAL A O 1
ATOM 1242 N N . ALA A 1 158 ? 14.833 -2.720 13.004 1.00 91.69 158 ALA A N 1
ATOM 1243 C CA . ALA A 1 158 ? 15.120 -3.412 11.751 1.00 91.69 158 ALA A CA 1
ATOM 1244 C C . ALA A 1 158 ? 13.911 -3.388 10.805 1.00 91.69 158 ALA A C 1
ATOM 1246 O O . ALA A 1 158 ? 14.079 -3.223 9.598 1.00 91.69 158 ALA A O 1
ATOM 1247 N N . ASN A 1 159 ? 12.692 -3.488 11.343 1.00 91.31 159 ASN A N 1
ATOM 1248 C CA . ASN A 1 159 ? 11.476 -3.364 10.546 1.00 91.31 159 ASN A CA 1
ATOM 1249 C C . ASN A 1 159 ? 11.344 -1.982 9.894 1.00 91.31 159 ASN A C 1
ATOM 1251 O O . ASN A 1 159 ? 11.163 -1.904 8.684 1.00 91.31 159 ASN A O 1
ATOM 1255 N N . ALA A 1 160 ? 11.505 -0.910 10.668 1.00 86.00 160 ALA A N 1
ATOM 1256 C CA . ALA A 1 160 ? 11.394 0.462 10.187 1.00 86.00 160 ALA A CA 1
ATOM 1257 C C . ALA A 1 160 ? 12.492 0.818 9.173 1.00 86.00 160 ALA A C 1
ATOM 1259 O O . ALA A 1 160 ? 12.207 1.451 8.167 1.00 86.00 160 ALA A O 1
ATOM 1260 N N . ILE A 1 161 ? 13.736 0.378 9.395 1.00 85.62 161 ILE A N 1
ATOM 1261 C CA . ILE A 1 161 ? 14.858 0.653 8.478 1.00 85.62 161 ILE A CA 1
ATOM 1262 C C . ILE A 1 161 ? 14.724 -0.117 7.153 1.00 85.62 161 ILE A C 1
ATOM 1264 O O . ILE A 1 161 ? 15.293 0.289 6.142 1.00 85.62 161 ILE A O 1
ATOM 1268 N N . SER A 1 162 ? 14.000 -1.238 7.152 1.00 80.56 162 SER A N 1
ATOM 1269 C CA . SER A 1 162 ? 13.828 -2.105 5.980 1.00 80.56 162 SER A CA 1
ATOM 1270 C C . SER A 1 162 ? 12.467 -1.961 5.298 1.00 80.56 162 SER A C 1
ATOM 1272 O O . SER A 1 162 ? 12.092 -2.841 4.522 1.00 80.56 162 SER A O 1
ATOM 1274 N N . ASP A 1 163 ? 11.710 -0.907 5.614 1.00 75.75 163 ASP A N 1
ATOM 1275 C CA . ASP A 1 163 ? 10.356 -0.673 5.096 1.00 75.75 163 ASP A CA 1
ATOM 1276 C C . ASP A 1 163 ? 9.436 -1.897 5.249 1.00 75.75 163 ASP A C 1
ATOM 1278 O O . ASP A 1 163 ? 8.659 -2.266 4.368 1.00 75.75 163 ASP A O 1
ATOM 1282 N N . GLY A 1 164 ? 9.545 -2.574 6.392 1.00 79.69 164 GLY A N 1
ATOM 1283 C CA . GLY A 1 164 ? 8.720 -3.726 6.730 1.00 79.69 164 GLY A CA 1
ATOM 1284 C C . GLY A 1 164 ? 9.265 -5.084 6.280 1.00 79.69 164 GLY A C 1
ATOM 1285 O O . GLY A 1 164 ? 8.668 -6.104 6.627 1.00 79.69 164 GLY A O 1
ATOM 1286 N N . ALA A 1 165 ? 10.380 -5.138 5.541 1.00 79.06 165 ALA A N 1
ATOM 1287 C CA . ALA A 1 165 ? 10.908 -6.394 5.002 1.00 79.06 165 ALA A CA 1
ATOM 1288 C C . ALA A 1 165 ? 11.494 -7.322 6.080 1.00 79.06 165 ALA A C 1
ATOM 1290 O O . ALA A 1 165 ? 11.394 -8.545 5.973 1.00 79.06 165 ALA A O 1
ATOM 1291 N N . GLN A 1 166 ? 12.098 -6.756 7.124 1.00 86.50 166 GLN A N 1
ATOM 1292 C CA . GLN A 1 166 ? 12.631 -7.501 8.263 1.00 86.50 166 GLN A CA 1
ATOM 1293 C C . GLN A 1 166 ? 11.691 -7.415 9.459 1.00 86.50 166 GLN A C 1
ATOM 1295 O O . GLN A 1 166 ? 11.052 -6.395 9.695 1.00 86.50 166 GLN A O 1
ATOM 1300 N N . ASN A 1 167 ? 11.615 -8.494 10.234 1.00 89.00 167 ASN A N 1
ATOM 1301 C CA . ASN A 1 167 ? 10.781 -8.591 11.432 1.00 89.00 167 ASN A CA 1
ATOM 1302 C C . ASN A 1 167 ? 9.331 -8.108 11.226 1.00 89.00 167 ASN A C 1
ATOM 1304 O O . ASN A 1 167 ? 8.843 -7.301 12.016 1.00 89.00 167 ASN A O 1
ATOM 1308 N N . PRO A 1 168 ? 8.589 -8.605 10.218 1.00 86.31 168 PRO A N 1
ATOM 1309 C CA . PRO A 1 168 ? 7.195 -8.234 9.969 1.00 86.31 168 PRO A CA 1
ATOM 1310 C C . PRO A 1 168 ? 6.237 -8.820 11.019 1.00 86.31 168 PRO A C 1
ATOM 1312 O O . PRO A 1 168 ? 5.079 -9.039 10.712 1.00 86.31 168 PRO A O 1
ATOM 1315 N N . ALA A 1 169 ? 6.721 -9.143 12.218 1.00 87.44 169 ALA A N 1
ATOM 1316 C CA . ALA A 1 169 ? 5.954 -9.529 13.400 1.00 87.44 169 ALA A CA 1
ATOM 1317 C C . ALA A 1 169 ? 6.567 -8.920 14.686 1.00 87.44 169 ALA A C 1
ATOM 1319 O O . ALA A 1 169 ? 6.326 -9.425 15.774 1.00 87.44 169 ALA A O 1
ATOM 1320 N N . TRP A 1 170 ? 7.365 -7.841 14.577 1.00 88.88 170 TRP A N 1
ATOM 1321 C CA . TRP A 1 170 ? 8.132 -7.193 15.662 1.00 88.88 170 TRP A CA 1
ATOM 1322 C C . TRP A 1 170 ? 7.358 -6.827 16.949 1.00 88.88 170 TRP A C 1
ATOM 1324 O O . TRP A 1 170 ? 7.976 -6.553 17.972 1.00 88.88 170 TRP A O 1
ATOM 1334 N N . TRP A 1 171 ? 6.028 -6.783 16.904 1.00 85.44 171 TRP A N 1
ATOM 1335 C CA . TRP A 1 171 ? 5.110 -6.401 17.982 1.00 85.44 171 TRP A CA 1
ATOM 1336 C C . TRP A 1 171 ? 4.465 -7.613 18.657 1.00 85.44 171 TRP A C 1
ATOM 1338 O O . TRP A 1 171 ? 3.844 -7.465 19.710 1.00 85.44 171 TRP A O 1
ATOM 1348 N N . ASP A 1 172 ? 4.559 -8.795 18.040 1.00 84.12 172 ASP A N 1
ATOM 1349 C CA . ASP A 1 172 ? 3.993 -10.030 18.566 1.00 84.12 172 ASP A CA 1
ATOM 1350 C C . ASP A 1 172 ? 4.980 -10.670 19.556 1.00 84.12 172 ASP A C 1
ATOM 1352 O O . ASP A 1 172 ? 6.029 -11.176 19.144 1.00 84.12 172 ASP A O 1
ATOM 1356 N N . PRO A 1 173 ? 4.654 -10.699 20.862 1.00 77.12 173 PRO A N 1
ATOM 1357 C CA . PRO A 1 173 ? 5.560 -11.217 21.883 1.00 77.12 173 PRO A CA 1
ATOM 1358 C C . PRO A 1 173 ? 5.833 -12.722 21.748 1.00 77.12 173 PRO A C 1
ATOM 1360 O O . PRO A 1 173 ? 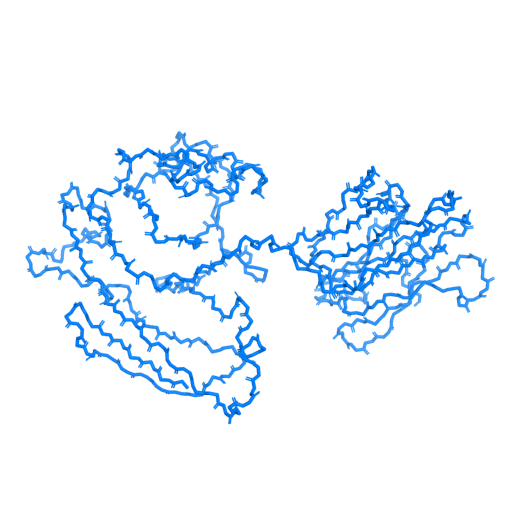6.743 -13.232 22.396 1.00 77.12 173 PRO A O 1
ATOM 1363 N N . ASN A 1 174 ? 5.062 -13.452 20.933 1.00 81.75 174 ASN A N 1
ATOM 1364 C CA . ASN A 1 174 ? 5.297 -14.875 20.696 1.00 81.75 174 ASN A CA 1
ATOM 1365 C C . ASN A 1 174 ? 6.453 -15.133 19.721 1.00 81.75 174 ASN A C 1
ATOM 1367 O O . ASN A 1 174 ? 6.992 -16.240 19.701 1.00 81.75 174 ASN A O 1
ATOM 1371 N N . VAL A 1 175 ? 6.808 -14.147 18.891 1.00 84.00 175 VAL A N 1
ATOM 1372 C CA . VAL A 1 175 ? 7.791 -14.308 17.806 1.00 84.00 175 VAL A CA 1
ATOM 1373 C C . VAL A 1 175 ? 8.847 -13.205 17.749 1.00 84.00 175 VAL A C 1
ATOM 1375 O O . VAL A 1 175 ? 9.838 -13.374 17.043 1.00 84.00 175 VAL A O 1
ATOM 1378 N N . ALA A 1 176 ? 8.671 -12.108 18.487 1.00 86.75 176 ALA A N 1
ATOM 1379 C CA . ALA A 1 176 ? 9.606 -10.992 18.546 1.00 86.75 176 ALA A CA 1
ATOM 1380 C C . ALA A 1 176 ? 10.092 -10.706 19.970 1.00 86.75 176 ALA A C 1
ATOM 1382 O O . ALA A 1 176 ? 9.445 -11.025 20.972 1.00 86.75 176 ALA A O 1
ATOM 1383 N N . THR A 1 177 ? 11.247 -10.058 20.055 1.00 87.25 177 THR A N 1
ATOM 1384 C CA . THR A 1 177 ? 11.849 -9.638 21.319 1.00 87.25 177 THR A CA 1
ATOM 1385 C C . THR A 1 177 ? 11.011 -8.534 21.957 1.00 87.25 177 THR A C 1
ATOM 1387 O O . THR A 1 177 ? 10.719 -7.524 21.320 1.00 87.25 177 THR A O 1
ATOM 1390 N N . THR A 1 178 ? 10.652 -8.705 23.233 1.00 86.19 178 THR A N 1
ATOM 1391 C CA . THR A 1 178 ? 9.888 -7.715 24.009 1.00 86.19 178 THR A CA 1
ATOM 1392 C C . THR A 1 178 ? 10.547 -7.469 25.368 1.00 86.19 178 THR A C 1
ATOM 1394 O O . THR A 1 178 ? 10.718 -8.402 26.153 1.00 86.19 178 THR A O 1
ATOM 1397 N N . TYR A 1 179 ? 10.876 -6.212 25.670 1.00 83.50 179 TYR A N 1
ATOM 1398 C CA . TYR A 1 179 ? 11.447 -5.774 26.949 1.00 83.50 179 TYR A CA 1
ATOM 1399 C C . TYR A 1 179 ? 10.375 -5.109 27.823 1.00 83.50 179 TYR A C 1
ATOM 1401 O O . TYR A 1 179 ? 10.086 -3.912 27.718 1.00 83.50 179 TYR A O 1
ATOM 1409 N N . LEU A 1 180 ? 9.742 -5.916 28.679 1.00 81.44 180 LEU A N 1
ATOM 1410 C CA . LEU A 1 180 ? 8.608 -5.508 29.517 1.00 81.44 180 LEU A CA 1
ATOM 1411 C C . LEU A 1 180 ? 8.985 -4.523 30.635 1.00 81.44 180 LEU A C 1
ATOM 1413 O O . LEU A 1 180 ? 8.109 -3.874 31.203 1.00 81.44 180 LEU A O 1
ATOM 1417 N N . GLU A 1 181 ? 10.270 -4.368 30.950 1.00 78.50 181 GLU A N 1
ATOM 1418 C CA . GLU A 1 181 ? 10.761 -3.347 31.878 1.00 78.50 181 GLU A CA 1
ATOM 1419 C C . GLU A 1 181 ? 10.524 -1.915 31.370 1.00 78.50 181 GLU A C 1
ATOM 1421 O O . GLU A 1 181 ? 10.382 -0.993 32.175 1.00 78.50 181 GLU A O 1
ATOM 1426 N N . TYR A 1 182 ? 10.423 -1.732 30.049 1.00 77.88 182 TYR A N 1
ATOM 1427 C CA . TYR A 1 182 ? 10.099 -0.453 29.409 1.00 77.88 182 TYR A CA 1
ATOM 1428 C C . TYR A 1 182 ? 8.613 -0.329 29.049 1.00 77.88 182 TYR A C 1
ATOM 1430 O O . TYR A 1 182 ? 8.172 0.727 28.584 1.00 77.88 182 TYR A O 1
ATOM 1438 N N . ALA A 1 183 ? 7.839 -1.398 29.249 1.00 78.50 183 ALA A N 1
ATOM 1439 C CA . ALA A 1 183 ? 6.399 -1.397 29.058 1.00 78.50 183 ALA A CA 1
ATOM 1440 C C . ALA A 1 183 ? 5.687 -0.843 30.299 1.00 78.50 183 ALA A C 1
ATOM 1442 O O . ALA A 1 183 ? 6.193 -0.866 31.426 1.00 78.50 183 ALA A O 1
ATOM 1443 N N . TRP A 1 184 ? 4.487 -0.316 30.089 1.00 72.94 184 TRP A N 1
ATOM 1444 C CA . TRP A 1 184 ? 3.593 0.072 31.164 1.00 72.94 184 TRP A CA 1
ATOM 1445 C C . TRP A 1 184 ? 3.035 -1.183 31.850 1.00 72.94 184 TRP A C 1
ATOM 1447 O O . TRP A 1 184 ? 2.444 -2.047 31.209 1.00 72.94 184 TRP A O 1
ATOM 1457 N N . GLN A 1 185 ? 3.221 -1.281 33.168 1.00 65.44 185 GLN A N 1
ATOM 1458 C CA . GLN A 1 185 ? 2.938 -2.501 33.938 1.00 65.44 185 GLN A CA 1
ATOM 1459 C C . GLN A 1 185 ? 1.531 -2.539 34.568 1.00 65.44 185 GLN A C 1
ATOM 1461 O O . GLN A 1 185 ? 1.195 -3.478 35.289 1.00 65.44 185 GLN A O 1
ATOM 1466 N N . GLY A 1 186 ? 0.687 -1.533 34.309 1.00 56.84 186 GLY A N 1
ATOM 1467 C CA . GLY A 1 186 ? -0.635 -1.369 34.922 1.00 56.84 186 GLY A CA 1
ATOM 1468 C C . GLY A 1 186 ? -1.741 -2.243 34.320 1.00 56.84 186 GLY A C 1
ATOM 1469 O O . GLY A 1 186 ? -2.785 -1.742 33.932 1.00 56.84 186 GLY A O 1
ATOM 1470 N N . GLY A 1 187 ? -1.543 -3.561 34.308 1.00 50.66 187 GLY A N 1
ATOM 1471 C CA . GLY A 1 187 ? -2.589 -4.555 34.065 1.00 50.66 187 GLY A CA 1
ATOM 1472 C C . GLY A 1 187 ? -2.913 -4.797 32.591 1.00 50.66 187 GLY A C 1
ATOM 1473 O O . GLY A 1 187 ? -3.636 -4.038 31.949 1.00 50.66 187 GLY A O 1
ATOM 1474 N N . ALA A 1 188 ? -2.440 -5.933 32.079 1.00 45.41 188 ALA A N 1
ATOM 1475 C CA . ALA A 1 188 ? -2.892 -6.479 30.809 1.00 45.41 188 ALA A CA 1
ATOM 1476 C C . ALA A 1 188 ? -4.418 -6.668 30.842 1.00 45.41 188 ALA A C 1
ATOM 1478 O O . ALA A 1 188 ? -4.949 -7.425 31.660 1.00 45.41 188 ALA A O 1
ATOM 1479 N N . VAL A 1 189 ? -5.139 -5.982 29.956 1.00 43.28 189 VAL A N 1
ATOM 1480 C CA . VAL A 1 189 ? -6.560 -6.260 29.749 1.00 43.28 189 VAL A CA 1
ATOM 1481 C C . VAL A 1 189 ? -6.642 -7.588 29.008 1.00 43.28 189 VAL A C 1
ATOM 1483 O O . VAL A 1 189 ? -6.286 -7.681 27.838 1.00 43.28 189 VAL A O 1
ATOM 1486 N N . SER A 1 190 ? -7.138 -8.624 29.680 1.00 41.19 190 SER A N 1
ATOM 1487 C CA . SER A 1 190 ? -7.653 -9.811 29.001 1.00 41.19 190 SER A CA 1
ATOM 1488 C C . SER A 1 190 ? -8.977 -9.420 28.350 1.00 41.19 190 SER A C 1
ATOM 1490 O O . SER A 1 190 ? -10.057 -9.581 28.912 1.00 41.19 190 SER A O 1
ATOM 1492 N N . VAL A 1 191 ? -8.897 -8.824 27.164 1.00 40.50 191 VAL A N 1
ATOM 1493 C CA . VAL A 1 191 ? -10.054 -8.729 26.281 1.00 40.50 191 VAL A CA 1
ATOM 1494 C C . VAL A 1 191 ? -10.254 -10.124 25.713 1.00 40.50 191 VAL A C 1
ATOM 1496 O O . VAL A 1 191 ? -9.390 -10.632 25.002 1.00 40.50 191 VAL A O 1
ATOM 1499 N N . SER A 1 192 ? -11.398 -10.747 25.998 1.00 37.56 192 SER A N 1
ATOM 1500 C CA . SER A 1 192 ? -11.913 -11.774 25.101 1.00 37.56 192 SER A CA 1
ATOM 1501 C C . SER A 1 192 ? -12.283 -11.057 23.804 1.00 37.56 192 SER A C 1
ATOM 1503 O O . SER A 1 192 ? -13.429 -10.644 23.604 1.00 37.56 192 SER A O 1
ATOM 1505 N N . ALA A 1 193 ? -11.292 -10.829 22.944 1.00 39.25 193 ALA A N 1
ATOM 1506 C CA . ALA A 1 193 ? -11.587 -10.674 21.539 1.00 39.25 193 ALA A CA 1
ATOM 1507 C C . ALA A 1 193 ? -12.392 -11.921 21.163 1.00 39.25 193 ALA A C 1
ATOM 1509 O O . ALA A 1 193 ? -12.028 -13.035 21.545 1.00 39.25 193 ALA A O 1
ATOM 1510 N N . ALA A 1 194 ? -13.511 -11.748 20.464 1.00 38.38 194 ALA A N 1
ATOM 1511 C CA . ALA A 1 194 ? -13.951 -12.842 19.622 1.00 38.38 194 ALA A CA 1
ATOM 1512 C C . ALA A 1 194 ? -12.724 -13.186 18.772 1.00 38.38 194 ALA A C 1
ATOM 1514 O O . ALA A 1 194 ? -12.252 -12.326 18.025 1.00 38.38 194 ALA A O 1
ATOM 1515 N N . GLU A 1 195 ? -12.135 -14.362 18.992 1.00 35.88 195 GLU A N 1
ATOM 1516 C CA . GLU A 1 195 ? -11.049 -14.845 18.159 1.00 35.88 195 GLU A CA 1
ATOM 1517 C C . GLU A 1 195 ? -11.620 -14.962 16.749 1.00 35.88 195 GLU A C 1
ATOM 1519 O O . GLU A 1 195 ? -12.274 -15.937 16.383 1.00 35.88 195 GLU A O 1
ATOM 1524 N N . LEU A 1 196 ? -11.396 -13.929 15.945 1.00 37.78 196 LEU A N 1
ATOM 1525 C CA . LEU A 1 196 ? -11.235 -14.132 14.526 1.00 37.78 196 LEU A CA 1
ATOM 1526 C C . LEU A 1 196 ? -9.917 -14.883 14.394 1.00 37.78 196 LEU A C 1
ATOM 1528 O O . LEU A 1 196 ? -8.846 -14.281 14.355 1.00 37.78 196 LEU A O 1
ATOM 1532 N N . SER A 1 197 ? -9.999 -16.210 14.368 1.00 38.59 197 SER A N 1
ATOM 1533 C CA . SER A 1 197 ? -8.906 -17.021 13.863 1.00 38.59 197 SER A CA 1
ATOM 1534 C C . SER A 1 197 ? -8.797 -16.750 12.363 1.00 38.59 197 SER A C 1
ATOM 1536 O O . SER A 1 197 ? -9.427 -17.385 11.520 1.00 38.59 197 SER A O 1
ATOM 1538 N N . GLN A 1 198 ? -7.995 -15.746 12.011 1.00 36.72 198 GLN A N 1
ATOM 1539 C CA . GLN A 1 198 ? -7.398 -15.726 10.690 1.00 36.72 198 GLN A CA 1
ATOM 1540 C C . GLN A 1 198 ? -6.387 -16.867 10.650 1.00 36.72 198 GLN A C 1
ATOM 1542 O O . GLN A 1 198 ? -5.328 -16.809 11.272 1.00 36.72 198 GLN A O 1
ATOM 1547 N N . GLY A 1 199 ? -6.720 -17.912 9.892 1.00 39.75 199 GLY A N 1
ATOM 1548 C CA . GLY A 1 199 ? -5.683 -18.713 9.259 1.00 39.75 199 GLY A CA 1
ATOM 1549 C C . GLY A 1 199 ? -4.739 -17.777 8.502 1.00 39.75 199 GLY A C 1
ATOM 1550 O O . GLY A 1 199 ? -5.169 -16.746 7.984 1.00 39.75 199 GLY A O 1
ATOM 1551 N N . THR A 1 200 ? -3.455 -18.116 8.490 1.00 46.31 200 THR A N 1
ATOM 1552 C CA . THR A 1 200 ? -2.382 -17.370 7.829 1.00 46.31 200 THR A CA 1
ATOM 1553 C C . THR A 1 200 ? -2.783 -16.925 6.423 1.00 46.31 200 THR A C 1
ATOM 1555 O O . THR A 1 200 ? -2.727 -17.699 5.470 1.00 46.31 200 THR A O 1
ATOM 1558 N N . ALA A 1 201 ? -3.173 -15.659 6.278 1.00 40.31 201 ALA A N 1
ATOM 1559 C CA . ALA A 1 201 ? -3.401 -15.051 4.980 1.00 40.31 201 ALA A CA 1
ATOM 1560 C C . ALA A 1 201 ? -2.202 -14.159 4.657 1.00 40.31 201 ALA A C 1
ATOM 1562 O O . ALA A 1 201 ? -2.064 -13.058 5.186 1.00 40.31 201 ALA A O 1
ATOM 1563 N N . LEU A 1 202 ? -1.333 -14.639 3.767 1.00 42.62 202 LEU A N 1
ATOM 1564 C CA . LEU A 1 202 ? -0.428 -13.777 3.014 1.00 42.62 202 LEU A CA 1
ATOM 1565 C C . LEU A 1 202 ? -1.310 -12.798 2.230 1.00 42.62 202 LEU A C 1
ATOM 1567 O O . LEU A 1 202 ? -1.887 -13.181 1.215 1.00 42.62 202 LEU A O 1
ATOM 1571 N N . SER A 1 203 ? -1.481 -11.557 2.683 1.00 42.69 203 SER A N 1
ATOM 1572 C CA . SER A 1 203 ? -2.327 -10.601 1.957 1.00 42.69 203 SER A CA 1
ATOM 1573 C C . SER A 1 203 ? -1.551 -9.919 0.827 1.00 42.69 203 SER A C 1
ATOM 1575 O O . SER A 1 203 ? -1.396 -8.704 0.769 1.00 42.69 203 SER A O 1
ATOM 1577 N N . SER A 1 204 ? -1.103 -10.725 -0.137 1.00 50.72 204 SER A N 1
ATOM 1578 C CA . SER A 1 204 ? -0.952 -10.243 -1.508 1.00 50.72 204 SER A CA 1
ATOM 1579 C C . SER A 1 204 ? -2.353 -10.115 -2.112 1.00 50.72 204 SER A C 1
ATOM 1581 O O . SER A 1 204 ? -3.127 -11.071 -2.063 1.00 50.72 204 SER A O 1
ATOM 1583 N N . ARG A 1 205 ? -2.719 -8.947 -2.655 1.00 60.94 205 ARG A N 1
ATOM 1584 C CA . ARG A 1 205 ? -3.957 -8.802 -3.439 1.00 60.94 205 ARG A CA 1
ATOM 1585 C C . ARG A 1 205 ? -3.590 -8.644 -4.906 1.00 60.94 205 ARG A C 1
ATOM 1587 O O . ARG A 1 205 ? -3.079 -7.602 -5.313 1.00 60.94 205 ARG A O 1
ATOM 1594 N N . TYR A 1 206 ? -3.895 -9.669 -5.687 1.00 70.75 206 TYR A N 1
ATOM 1595 C CA . TYR A 1 206 ? -3.825 -9.631 -7.139 1.00 70.75 206 TYR A CA 1
ATOM 1596 C C . TYR A 1 206 ? -5.224 -9.308 -7.675 1.00 70.75 206 TYR A C 1
ATOM 1598 O O . TYR A 1 206 ? -6.140 -10.114 -7.542 1.00 70.75 206 TYR A O 1
ATOM 1606 N N . TYR A 1 207 ? -5.407 -8.098 -8.209 1.00 69.50 207 TYR A N 1
ATOM 1607 C CA . TYR A 1 207 ? -6.620 -7.719 -8.955 1.00 69.50 207 TYR A CA 1
ATOM 1608 C C . TYR A 1 207 ? -6.439 -7.930 -10.459 1.00 69.50 207 TYR A C 1
ATOM 1610 O O . TYR A 1 207 ? -7.390 -8.254 -11.166 1.00 69.50 207 TYR A O 1
ATOM 1618 N N . ALA A 1 208 ? -5.205 -7.762 -10.930 1.00 78.94 208 ALA A N 1
ATOM 1619 C CA . ALA A 1 208 ? -4.819 -8.022 -12.300 1.00 78.94 208 ALA A CA 1
ATOM 1620 C C . ALA A 1 208 ? -4.896 -9.526 -12.595 1.00 78.94 208 ALA A C 1
ATOM 1622 O O . ALA A 1 208 ? -4.349 -10.339 -11.847 1.00 78.94 208 ALA A O 1
ATOM 1623 N N . SER A 1 209 ? -5.533 -9.901 -13.704 1.00 90.50 209 SER A N 1
ATOM 1624 C CA . SER A 1 209 ? -5.402 -11.264 -14.223 1.00 90.50 209 SER A CA 1
ATOM 1625 C C . SER A 1 209 ? -3.936 -11.525 -14.599 1.00 90.50 209 SER A C 1
ATOM 1627 O O . SER A 1 209 ? -3.327 -10.651 -15.227 1.00 90.50 209 SER A O 1
ATOM 1629 N N . PRO A 1 210 ? -3.359 -12.689 -14.243 1.00 93.44 210 PRO A N 1
ATOM 1630 C CA . PRO A 1 210 ? -2.020 -13.042 -14.693 1.00 93.44 210 PRO A CA 1
ATOM 1631 C C . PRO A 1 210 ? -1.983 -13.158 -16.218 1.00 93.44 210 PRO A C 1
ATOM 1633 O O . PRO A 1 210 ? -2.964 -13.554 -16.854 1.00 93.44 210 PRO A O 1
ATOM 1636 N N . VAL A 1 211 ? -0.833 -12.833 -16.795 1.00 96.50 211 VAL A N 1
ATOM 1637 C CA . VAL A 1 211 ? -0.542 -13.002 -18.218 1.00 96.50 211 VAL A CA 1
ATOM 1638 C C . VAL A 1 211 ? 0.528 -14.066 -18.359 1.00 96.50 211 VAL A C 1
ATOM 1640 O O . VAL A 1 211 ? 1.464 -14.103 -17.568 1.00 96.50 211 VAL A O 1
ATOM 1643 N N . VAL A 1 212 ? 0.371 -14.937 -19.350 1.00 96.50 212 VAL A N 1
ATOM 1644 C CA . VAL A 1 212 ? 1.325 -16.004 -19.639 1.00 96.50 212 VAL A CA 1
ATOM 1645 C C . VAL A 1 212 ? 1.868 -15.793 -21.045 1.00 96.50 212 VAL A C 1
ATOM 1647 O O . VAL A 1 212 ? 1.078 -15.685 -21.985 1.00 96.50 212 VAL A O 1
ATOM 1650 N N . ALA A 1 213 ? 3.188 -15.687 -21.177 1.00 95.69 213 ALA A N 1
ATOM 1651 C CA . ALA A 1 213 ? 3.870 -15.460 -22.448 1.00 95.69 213 ALA A CA 1
ATOM 1652 C C . ALA A 1 213 ? 5.317 -15.958 -22.374 1.00 95.69 213 ALA A C 1
ATOM 1654 O O . ALA A 1 213 ? 5.940 -15.831 -21.330 1.00 95.69 213 ALA A O 1
ATOM 1655 N N . ASP A 1 214 ? 5.835 -16.497 -23.474 1.00 95.94 214 ASP A N 1
ATOM 1656 C CA . ASP A 1 214 ? 7.259 -16.814 -23.641 1.00 95.94 214 ASP A CA 1
ATOM 1657 C C . ASP A 1 214 ? 8.015 -15.510 -23.928 1.00 95.94 214 ASP A C 1
ATOM 1659 O O . ASP A 1 214 ? 7.999 -15.012 -25.055 1.00 95.94 214 ASP A O 1
ATOM 1663 N N . LEU A 1 215 ? 8.550 -14.883 -22.878 1.00 94.50 215 LEU A N 1
ATOM 1664 C CA . LEU A 1 215 ? 9.124 -13.539 -22.941 1.00 94.50 215 LEU A CA 1
ATOM 1665 C C . LEU A 1 215 ? 10.534 -13.524 -23.530 1.00 94.50 215 LEU A C 1
ATOM 1667 O O . LEU A 1 215 ? 10.953 -12.498 -24.066 1.00 94.50 215 LEU A O 1
ATOM 1671 N N . ASP A 1 216 ? 11.286 -14.616 -23.396 1.00 89.25 216 ASP A N 1
ATOM 1672 C CA . ASP A 1 216 ? 12.673 -14.699 -23.860 1.00 89.25 216 ASP A CA 1
ATOM 1673 C C . ASP A 1 216 ? 12.894 -15.644 -25.049 1.00 89.25 216 ASP A C 1
ATOM 1675 O O . ASP A 1 216 ? 14.005 -15.687 -25.589 1.00 89.25 216 ASP A O 1
ATOM 1679 N N . GLY A 1 217 ? 11.840 -16.309 -25.521 1.00 91.38 217 GLY A N 1
ATOM 1680 C CA . GLY A 1 217 ? 11.851 -17.143 -26.715 1.00 91.38 217 GLY A CA 1
ATOM 1681 C C . GLY A 1 217 ? 12.488 -18.512 -26.495 1.00 91.38 217 GLY A C 1
ATOM 1682 O O . GLY A 1 217 ? 12.932 -19.131 -27.469 1.00 91.38 217 GLY A O 1
ATOM 1683 N N . ASP A 1 218 ? 12.590 -18.983 -25.249 1.00 92.31 218 ASP A N 1
ATOM 1684 C CA . ASP A 1 218 ? 13.164 -20.292 -24.928 1.00 92.31 218 ASP A CA 1
ATOM 1685 C C . ASP A 1 218 ? 12.168 -21.458 -25.117 1.00 92.31 218 ASP A C 1
ATOM 1687 O O . ASP A 1 218 ? 12.550 -22.633 -25.041 1.00 92.31 218 ASP A O 1
ATOM 1691 N N . GLY A 1 219 ? 10.905 -21.150 -25.435 1.00 93.62 219 GLY A N 1
ATOM 1692 C CA . GLY A 1 219 ? 9.820 -22.109 -25.616 1.00 93.62 219 GLY A CA 1
ATOM 1693 C C . GLY A 1 219 ? 9.077 -22.474 -24.327 1.00 93.62 219 GLY A C 1
ATOM 1694 O O . GLY A 1 219 ? 8.149 -23.289 -24.380 1.00 93.62 219 GLY A O 1
ATOM 1695 N N . GLN A 1 220 ? 9.449 -21.899 -23.182 1.00 95.38 220 GLN A N 1
ATOM 1696 C CA . GLN A 1 220 ? 8.757 -22.018 -21.904 1.00 95.38 220 GLN A CA 1
ATOM 1697 C C . GLN A 1 220 ? 8.137 -20.671 -21.525 1.00 95.38 220 GLN A C 1
ATOM 1699 O O . GLN A 1 220 ? 8.808 -19.651 -21.515 1.00 95.38 220 GLN A O 1
ATOM 1704 N N . PRO A 1 221 ? 6.841 -20.632 -21.185 1.00 95.69 221 PRO A N 1
ATOM 1705 C CA . PRO A 1 221 ? 6.211 -19.365 -20.877 1.00 95.69 221 PRO A CA 1
ATOM 1706 C C . PRO A 1 221 ? 6.490 -18.903 -19.443 1.00 95.69 221 PRO A C 1
ATOM 1708 O O . PRO A 1 221 ? 6.459 -19.687 -18.490 1.00 95.69 221 PRO A O 1
ATOM 1711 N N . GLU A 1 222 ? 6.617 -17.592 -19.286 1.00 97.19 222 GLU A N 1
ATOM 1712 C CA . GLU A 1 222 ? 6.596 -16.887 -18.012 1.00 97.19 222 GLU A CA 1
ATOM 1713 C C . GLU A 1 222 ? 5.188 -16.524 -17.563 1.00 97.19 222 GLU A C 1
ATOM 1715 O O . GLU A 1 222 ? 4.279 -16.320 -18.367 1.00 97.19 222 GLU A O 1
ATOM 1720 N N . ILE A 1 223 ? 5.036 -16.352 -16.251 1.00 97.75 223 ILE A N 1
ATOM 1721 C CA . ILE A 1 223 ? 3.838 -15.839 -15.592 1.00 97.75 223 ILE A CA 1
ATOM 1722 C C . ILE A 1 223 ? 4.125 -14.412 -15.125 1.00 97.75 223 ILE A C 1
ATOM 1724 O O . ILE A 1 223 ? 5.000 -14.189 -14.293 1.00 97.75 223 ILE A O 1
ATOM 1728 N N . ILE A 1 224 ? 3.350 -13.452 -15.615 1.00 98.12 224 ILE A N 1
ATOM 1729 C CA . ILE A 1 224 ? 3.463 -12.026 -15.305 1.00 98.12 224 ILE A CA 1
ATOM 1730 C C . ILE A 1 224 ? 2.239 -11.612 -14.501 1.00 98.12 224 ILE A C 1
ATOM 1732 O O . ILE A 1 224 ? 1.103 -11.841 -14.927 1.00 98.12 224 ILE A O 1
ATOM 1736 N N . ILE A 1 225 ? 2.439 -10.976 -13.350 1.00 95.19 225 ILE A N 1
ATOM 1737 C CA . ILE A 1 225 ? 1.324 -10.557 -12.504 1.00 95.19 225 ILE A CA 1
ATOM 1738 C C . ILE A 1 225 ? 1.615 -9.244 -11.776 1.00 95.19 225 ILE A C 1
ATOM 1740 O O . ILE A 1 225 ? 2.690 -9.023 -11.222 1.00 95.19 225 ILE A O 1
ATOM 1744 N N . GLY A 1 226 ? 0.631 -8.346 -11.800 1.00 91.06 226 GLY A N 1
ATOM 1745 C CA . GLY A 1 226 ? 0.679 -7.072 -11.092 1.00 91.06 226 GLY A CA 1
ATOM 1746 C C . GLY A 1 226 ? 0.112 -7.186 -9.680 1.00 91.06 226 GLY A C 1
ATOM 1747 O O . GLY A 1 226 ? -0.987 -7.707 -9.482 1.00 91.06 226 GLY A O 1
ATOM 1748 N N . ASN A 1 227 ? 0.841 -6.661 -8.703 1.00 85.62 227 ASN A N 1
ATOM 1749 C CA . ASN A 1 227 ? 0.474 -6.662 -7.296 1.00 85.62 227 ASN A CA 1
ATOM 1750 C C . ASN A 1 227 ? -0.115 -5.308 -6.877 1.00 85.62 227 ASN A C 1
ATOM 1752 O O . ASN A 1 227 ? 0.539 -4.267 -6.987 1.00 85.62 227 ASN A O 1
ATOM 1756 N N . LEU A 1 228 ? -1.339 -5.317 -6.342 1.00 77.50 228 LEU A N 1
ATOM 1757 C CA . LEU A 1 228 ? -2.001 -4.094 -5.889 1.00 77.50 228 LEU A CA 1
ATOM 1758 C C . LEU A 1 228 ? -1.374 -3.533 -4.608 1.00 77.50 228 LEU A C 1
ATOM 1760 O O . LEU A 1 228 ? -1.301 -2.320 -4.448 1.00 77.50 228 LEU A O 1
ATOM 1764 N N . VAL A 1 229 ? -0.976 -4.400 -3.677 1.00 71.50 229 VAL A N 1
ATOM 1765 C CA . VAL A 1 229 ? -0.586 -3.992 -2.315 1.00 71.50 229 VAL A CA 1
ATOM 1766 C C . VAL A 1 229 ? 0.914 -3.763 -2.218 1.00 71.50 229 VAL A C 1
ATOM 1768 O O . VAL A 1 229 ? 1.337 -2.814 -1.572 1.00 71.50 229 VAL A O 1
ATOM 1771 N N . LYS A 1 230 ? 1.716 -4.597 -2.887 1.00 73.25 230 LYS A N 1
ATOM 1772 C CA . LYS A 1 230 ? 3.180 -4.463 -2.893 1.00 73.25 230 LYS A CA 1
ATOM 1773 C C . LYS A 1 230 ? 3.701 -3.452 -3.914 1.00 73.25 230 LYS A C 1
ATOM 1775 O O . LYS A 1 230 ? 4.901 -3.207 -3.934 1.00 73.25 230 LYS A O 1
ATOM 1780 N N . TRP A 1 231 ? 2.825 -2.928 -4.777 1.00 82.19 231 TRP A N 1
ATOM 1781 C CA . TRP A 1 231 ? 3.177 -2.029 -5.888 1.00 82.19 231 TRP A CA 1
ATOM 1782 C C . TRP A 1 231 ? 4.267 -2.634 -6.765 1.00 82.19 231 TRP A C 1
ATOM 1784 O O . TRP A 1 231 ? 5.266 -2.000 -7.081 1.00 82.19 231 TRP A O 1
ATOM 1794 N N . GLN A 1 232 ? 4.101 -3.914 -7.093 1.00 89.94 232 GLN A N 1
ATOM 1795 C CA . GLN A 1 232 ? 5.105 -4.695 -7.799 1.00 89.94 232 GLN A CA 1
ATOM 1796 C C . GLN A 1 232 ? 4.543 -5.256 -9.096 1.00 89.94 232 GLN A C 1
ATOM 1798 O O . GLN A 1 232 ? 3.405 -5.718 -9.137 1.00 89.94 232 GLN A O 1
ATOM 1803 N N . LEU A 1 233 ? 5.367 -5.266 -10.136 1.00 96.19 233 LEU A N 1
ATOM 1804 C CA . LEU A 1 233 ? 5.227 -6.200 -11.242 1.00 96.19 233 LEU A CA 1
ATOM 1805 C C . LEU A 1 233 ? 6.133 -7.399 -10.957 1.00 96.19 233 LEU A C 1
ATOM 1807 O O . LEU A 1 233 ? 7.341 -7.244 -10.757 1.00 96.19 233 LEU A O 1
ATOM 1811 N N . GLU A 1 234 ? 5.541 -8.582 -10.903 1.00 95.50 234 GLU A N 1
ATOM 1812 C CA . GLU A 1 234 ? 6.215 -9.839 -10.601 1.00 95.50 234 GLU A CA 1
ATOM 1813 C C . GLU A 1 234 ? 6.236 -10.707 -11.869 1.00 95.50 234 GLU A C 1
ATOM 1815 O O . GLU A 1 234 ? 5.243 -10.762 -12.601 1.00 95.50 234 GLU A O 1
ATOM 1820 N N . VAL A 1 235 ? 7.363 -11.377 -12.129 1.00 97.50 235 VAL A N 1
ATOM 1821 C CA . VAL A 1 235 ? 7.510 -12.328 -13.239 1.00 97.50 235 VAL A CA 1
ATOM 1822 C C . VAL A 1 235 ? 8.143 -13.610 -12.719 1.00 97.50 235 VAL A C 1
ATOM 1824 O O . VAL A 1 235 ? 9.181 -13.583 -12.051 1.00 97.50 235 VAL A O 1
ATOM 1827 N N . TYR A 1 236 ? 7.506 -14.729 -13.034 1.00 97.06 236 TYR A N 1
ATOM 1828 C CA . TYR A 1 236 ? 7.893 -16.068 -12.614 1.00 97.06 236 TYR A CA 1
ATOM 1829 C C . TYR A 1 236 ? 8.105 -16.965 -13.828 1.00 97.06 236 TYR A C 1
ATOM 1831 O O . TYR A 1 236 ? 7.460 -16.776 -14.856 1.00 97.06 236 TYR A O 1
ATOM 1839 N N . ASP A 1 237 ? 8.989 -17.946 -13.700 1.00 95.12 237 ASP A N 1
ATOM 1840 C CA . ASP A 1 237 ? 9.126 -19.020 -14.679 1.00 95.12 237 ASP A CA 1
ATOM 1841 C C . ASP A 1 237 ? 7.961 -20.028 -14.587 1.00 95.12 237 ASP A C 1
ATOM 1843 O O . ASP A 1 237 ? 7.084 -19.941 -13.717 1.00 95.12 237 ASP A O 1
ATOM 1847 N N . VAL A 1 238 ? 7.977 -21.032 -15.468 1.00 93.44 238 VAL A N 1
ATOM 1848 C CA . VAL A 1 238 ? 6.981 -22.117 -15.513 1.00 93.44 238 VAL A CA 1
ATOM 1849 C C . VAL A 1 238 ? 6.880 -22.927 -14.208 1.00 93.44 238 VAL A C 1
ATOM 1851 O O . VAL A 1 238 ? 5.858 -23.563 -13.948 1.00 93.44 238 VAL A O 1
ATOM 1854 N N . ASN A 1 239 ? 7.914 -22.895 -13.363 1.00 89.62 239 ASN A N 1
ATOM 1855 C CA . ASN A 1 239 ? 7.957 -23.588 -12.075 1.00 89.62 239 ASN A CA 1
ATOM 1856 C C . ASN A 1 239 ? 7.521 -22.688 -10.906 1.00 89.62 239 ASN A C 1
ATOM 1858 O O . ASN A 1 239 ? 7.531 -23.131 -9.755 1.00 89.62 239 ASN A O 1
ATOM 1862 N N . GLY A 1 240 ? 7.137 -21.435 -11.175 1.00 88.50 240 GLY A N 1
ATOM 1863 C CA . GLY A 1 240 ? 6.766 -20.459 -10.154 1.00 88.50 240 GLY A CA 1
ATOM 1864 C C . GLY A 1 240 ? 7.963 -19.849 -9.422 1.00 88.50 240 GLY A C 1
ATOM 1865 O O . GLY A 1 240 ? 7.793 -19.278 -8.343 1.00 88.50 240 GLY A O 1
ATOM 1866 N N . VAL A 1 241 ? 9.175 -19.956 -9.972 1.00 93.44 241 VAL A N 1
ATOM 1867 C CA . VAL A 1 241 ? 10.374 -19.309 -9.433 1.00 93.44 241 VAL A CA 1
ATOM 1868 C C . VAL A 1 241 ? 10.487 -17.908 -10.021 1.00 93.44 241 VAL A C 1
ATOM 1870 O O . VAL A 1 241 ? 10.374 -17.712 -11.228 1.00 93.44 241 VAL A O 1
ATOM 1873 N N . MET A 1 242 ? 10.697 -16.909 -9.164 1.00 94.12 242 MET A N 1
ATOM 1874 C CA . MET A 1 242 ? 10.818 -15.520 -9.606 1.00 94.12 242 MET A CA 1
ATOM 1875 C C . MET A 1 242 ? 12.044 -15.349 -10.503 1.00 94.12 242 MET A C 1
ATOM 1877 O O . MET A 1 242 ? 13.151 -15.758 -10.141 1.00 94.12 242 MET A O 1
ATOM 1881 N N . ARG A 1 243 ? 11.851 -14.727 -11.667 1.00 95.25 243 ARG A N 1
ATOM 1882 C CA . ARG A 1 243 ? 12.926 -14.532 -12.639 1.00 95.25 243 ARG A CA 1
ATOM 1883 C C . ARG A 1 243 ? 13.938 -13.492 -12.165 1.00 95.25 243 ARG A C 1
ATOM 1885 O O . ARG A 1 243 ? 13.602 -12.512 -11.502 1.00 95.25 243 ARG A O 1
ATOM 1892 N N . ALA A 1 244 ? 15.196 -13.676 -12.560 1.00 93.38 244 ALA A N 1
ATOM 1893 C CA . ALA A 1 244 ? 16.243 -12.691 -12.311 1.00 93.38 244 ALA A CA 1
ATOM 1894 C C . ALA A 1 244 ? 15.872 -11.333 -12.936 1.00 93.38 244 ALA A C 1
ATOM 1896 O O . ALA A 1 244 ? 15.388 -11.275 -14.064 1.00 93.38 244 ALA A O 1
ATOM 1897 N N . GLY A 1 245 ? 16.099 -10.249 -12.192 1.00 92.56 245 GLY A N 1
ATOM 1898 C CA . GLY A 1 245 ? 15.687 -8.898 -12.588 1.00 92.56 245 GLY A CA 1
ATOM 1899 C C . GLY A 1 245 ? 14.294 -8.487 -12.093 1.00 92.56 245 GLY A C 1
ATOM 1900 O O . GLY A 1 245 ? 13.976 -7.298 -12.167 1.00 92.56 245 GLY A O 1
ATOM 1901 N N . TRP A 1 246 ? 13.522 -9.419 -11.525 1.00 96.12 246 TRP A N 1
ATOM 1902 C CA . TRP A 1 246 ? 12.187 -9.207 -10.955 1.00 96.12 246 TRP A CA 1
ATOM 1903 C C . TRP A 1 246 ? 12.189 -9.387 -9.422 1.00 96.12 246 TRP A C 1
ATOM 1905 O O . TRP A 1 246 ? 13.063 -10.083 -8.900 1.00 96.12 246 TRP A O 1
ATOM 1915 N N . PRO A 1 247 ? 11.262 -8.740 -8.682 1.00 96.44 247 PRO A N 1
ATOM 1916 C CA . PRO A 1 247 ? 10.147 -7.920 -9.157 1.00 96.44 247 PRO A CA 1
ATOM 1917 C C . PRO A 1 247 ? 10.577 -6.480 -9.466 1.00 96.44 247 PRO A C 1
ATOM 1919 O O . PRO A 1 247 ? 11.680 -6.055 -9.116 1.00 96.44 247 PRO A O 1
ATOM 1922 N N . LYS A 1 248 ? 9.684 -5.700 -10.081 1.00 96.06 248 LYS A N 1
ATOM 1923 C CA . LYS A 1 248 ? 9.845 -4.246 -10.220 1.00 96.06 248 LYS A CA 1
ATOM 1924 C C . LYS A 1 248 ? 8.882 -3.509 -9.326 1.00 96.06 248 LYS A C 1
ATOM 1926 O O . LYS A 1 248 ? 7.680 -3.705 -9.446 1.00 96.06 248 LYS A O 1
ATOM 1931 N N . VAL A 1 249 ? 9.423 -2.659 -8.459 1.00 90.69 249 VAL A N 1
ATOM 1932 C CA . VAL A 1 249 ? 8.631 -1.721 -7.663 1.00 90.69 249 VAL A CA 1
ATOM 1933 C C . VAL A 1 249 ? 8.179 -0.577 -8.566 1.00 90.69 249 VAL A C 1
ATOM 1935 O O . VAL A 1 249 ? 8.980 -0.007 -9.306 1.00 90.69 249 VAL A O 1
ATOM 1938 N N . LEU A 1 250 ? 6.889 -0.278 -8.513 1.00 89.62 250 LEU A N 1
ATOM 1939 C CA . LEU A 1 250 ? 6.203 0.749 -9.283 1.00 89.62 250 LEU A CA 1
ATOM 1940 C C . LEU A 1 250 ? 5.835 1.928 -8.371 1.00 89.62 250 LEU A C 1
ATOM 1942 O O . LEU A 1 250 ? 6.026 1.888 -7.156 1.00 89.62 250 LEU A O 1
ATOM 1946 N N . HIS A 1 251 ? 5.291 2.989 -8.959 1.00 87.19 251 HIS A N 1
ATOM 1947 C CA . HIS A 1 251 ? 4.888 4.193 -8.238 1.00 87.19 251 HIS A CA 1
ATOM 1948 C C . HIS A 1 251 ? 3.559 4.022 -7.484 1.00 87.19 251 HIS A C 1
ATOM 1950 O O . HIS A 1 251 ? 3.313 4.785 -6.549 1.00 87.19 251 HIS A O 1
ATOM 1956 N N . GLU A 1 252 ? 2.711 3.05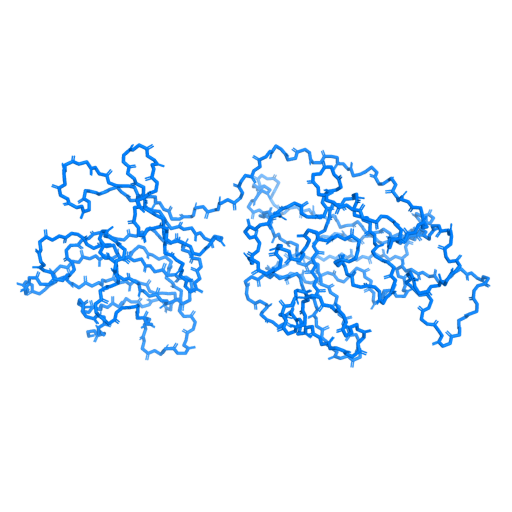5 -7.863 1.00 85.62 252 GLU A N 1
ATOM 1957 C CA . GLU A 1 252 ? 1.545 2.614 -7.084 1.00 85.62 252 GLU A CA 1
ATOM 1958 C C . GLU A 1 252 ? 1.071 1.201 -7.496 1.00 85.62 252 GLU A C 1
ATOM 1960 O O . GLU A 1 252 ? 1.696 0.512 -8.303 1.00 85.62 252 GLU A O 1
ATOM 1965 N N . GLY A 1 253 ? -0.038 0.739 -6.914 1.00 82.50 253 GLY A N 1
ATOM 1966 C CA . GLY A 1 253 ? -0.576 -0.599 -7.132 1.00 82.50 253 GLY A CA 1
ATOM 1967 C C . GLY A 1 253 ? -1.108 -0.850 -8.542 1.00 82.50 253 GLY A C 1
ATOM 1968 O O . GLY A 1 253 ? -1.645 0.044 -9.199 1.00 82.50 253 GLY A O 1
ATOM 1969 N N . VAL A 1 254 ? -1.011 -2.107 -8.977 1.00 87.88 254 VAL A N 1
ATOM 1970 C CA . VAL A 1 254 ? -1.499 -2.564 -10.284 1.00 87.88 254 VAL A CA 1
ATOM 1971 C C . VAL A 1 254 ? -2.887 -3.189 -10.142 1.00 87.88 254 VAL A C 1
ATOM 1973 O O . VAL A 1 254 ? -3.075 -4.149 -9.392 1.00 87.88 254 VAL A O 1
ATOM 1976 N N . LYS A 1 255 ? -3.870 -2.660 -10.880 1.00 86.81 255 LYS A N 1
ATOM 1977 C CA . LYS A 1 255 ? -5.228 -3.237 -10.967 1.00 86.81 255 LYS A CA 1
ATOM 1978 C C . LYS A 1 255 ? -5.505 -3.951 -12.282 1.00 86.81 255 LYS A C 1
ATOM 1980 O O . LYS A 1 255 ? -6.263 -4.916 -12.290 1.00 86.81 255 LYS A O 1
ATOM 1985 N N . ALA A 1 256 ? -4.926 -3.471 -13.375 1.00 89.38 256 ALA A N 1
ATOM 1986 C CA . ALA A 1 256 ? -5.137 -4.027 -14.700 1.00 89.38 256 ALA A CA 1
ATOM 1987 C C . ALA A 1 256 ? -4.109 -5.115 -15.024 1.00 89.38 256 ALA A C 1
ATOM 1989 O O . ALA A 1 256 ? -2.961 -5.046 -14.590 1.00 89.38 256 ALA A O 1
ATOM 1990 N N . ALA A 1 257 ? -4.514 -6.105 -15.821 1.00 95.50 257 ALA A N 1
ATOM 1991 C CA . ALA A 1 257 ? -3.573 -7.054 -16.405 1.00 95.50 257 ALA A CA 1
ATOM 1992 C C . ALA A 1 257 ? -2.540 -6.322 -17.276 1.00 95.50 257 ALA A C 1
ATOM 1994 O O . ALA A 1 257 ? -2.874 -5.345 -17.953 1.00 95.50 257 ALA A O 1
ATOM 1995 N N . ALA A 1 258 ? -1.303 -6.819 -17.273 1.00 97.44 258 ALA A N 1
ATOM 1996 C CA . ALA A 1 258 ? -0.275 -6.343 -18.186 1.00 97.44 258 ALA A CA 1
ATOM 1997 C C . ALA A 1 258 ? -0.638 -6.676 -19.645 1.00 97.44 258 ALA A C 1
ATOM 1999 O O . ALA A 1 258 ? -1.477 -7.533 -19.939 1.00 97.44 258 ALA A O 1
ATOM 2000 N N . ALA A 1 259 ? 0.014 -5.994 -20.571 1.00 97.94 259 ALA A N 1
ATOM 2001 C CA . ALA A 1 259 ? 0.073 -6.356 -21.972 1.00 97.94 259 ALA A CA 1
ATOM 2002 C C . ALA A 1 259 ? 1.464 -6.905 -22.280 1.00 97.94 259 ALA A C 1
ATOM 2004 O O . ALA A 1 259 ? 2.436 -6.528 -21.631 1.00 97.94 259 ALA A O 1
ATOM 2005 N N . VAL A 1 260 ? 1.537 -7.794 -23.262 1.00 97.69 260 VAL A N 1
ATOM 2006 C CA . VAL A 1 260 ? 2.799 -8.331 -23.762 1.00 97.69 260 VAL A CA 1
ATOM 2007 C C . VAL A 1 260 ? 2.781 -8.204 -25.274 1.00 97.69 260 VAL A C 1
ATOM 2009 O O . VAL A 1 260 ? 1.768 -8.539 -25.895 1.00 97.69 260 VAL A O 1
ATOM 2012 N N . GLY A 1 261 ? 3.867 -7.700 -25.842 1.00 95.25 261 GLY A N 1
ATOM 2013 C CA . GLY A 1 261 ? 4.023 -7.507 -27.277 1.00 95.25 261 GLY A CA 1
ATOM 2014 C C . GLY A 1 261 ? 5.397 -6.939 -27.601 1.00 95.25 261 GLY A C 1
ATOM 2015 O O . GLY A 1 261 ? 6.027 -6.348 -26.731 1.00 95.25 261 GLY A O 1
ATOM 2016 N N . ASP A 1 262 ? 5.831 -7.137 -28.841 1.00 95.00 262 ASP A N 1
ATOM 2017 C CA . ASP A 1 262 ? 7.036 -6.512 -29.390 1.00 95.00 262 ASP A CA 1
ATOM 2018 C C . ASP A 1 262 ? 6.766 -5.018 -29.586 1.00 95.00 262 ASP A C 1
ATOM 2020 O O . ASP A 1 262 ? 6.049 -4.615 -30.507 1.00 95.00 262 ASP A O 1
ATOM 2024 N N . LEU A 1 263 ? 7.223 -4.219 -28.624 1.00 96.06 263 LEU A N 1
ATOM 2025 C CA . LEU A 1 263 ? 6.956 -2.791 -28.567 1.00 96.06 263 LEU A CA 1
ATOM 2026 C C . LEU A 1 263 ? 8.031 -2.016 -29.325 1.00 96.06 263 LEU A C 1
ATOM 2028 O O . LEU A 1 263 ? 7.694 -1.075 -30.044 1.00 96.06 263 LEU A O 1
ATOM 2032 N N . ASP A 1 264 ? 9.302 -2.402 -29.179 1.00 93.50 264 ASP A N 1
ATOM 2033 C CA . ASP A 1 264 ? 10.427 -1.701 -29.810 1.00 93.50 264 ASP A CA 1
ATOM 2034 C C . ASP A 1 264 ? 10.830 -2.248 -31.197 1.00 93.50 264 ASP A C 1
ATOM 2036 O O . ASP A 1 264 ? 11.634 -1.617 -31.892 1.00 93.50 264 ASP A O 1
ATOM 2040 N N . GLY A 1 265 ? 10.191 -3.327 -31.659 1.00 92.00 265 GLY A N 1
ATOM 2041 C CA . GLY A 1 265 ? 10.355 -3.902 -32.994 1.00 92.00 265 GLY A CA 1
ATOM 2042 C C . GLY A 1 265 ? 11.605 -4.772 -33.138 1.00 92.00 265 GLY A C 1
ATOM 2043 O O . GLY A 1 265 ? 12.048 -5.016 -34.267 1.00 92.00 265 GLY A O 1
ATOM 2044 N N . ASP A 1 266 ? 12.222 -5.199 -32.029 1.00 92.06 266 ASP A N 1
ATOM 2045 C CA . ASP A 1 266 ? 13.434 -6.027 -32.034 1.00 92.06 266 ASP A CA 1
ATOM 2046 C C . ASP A 1 266 ? 13.150 -7.537 -32.187 1.00 92.06 266 ASP A C 1
ATOM 2048 O O . ASP A 1 266 ? 14.084 -8.343 -32.314 1.00 92.06 266 ASP A O 1
ATOM 2052 N N . GLY A 1 267 ? 11.870 -7.917 -32.247 1.00 91.00 267 GLY A N 1
ATOM 2053 C CA . GLY A 1 267 ? 11.407 -9.295 -32.360 1.00 91.00 267 GLY A CA 1
ATOM 2054 C C . GLY A 1 267 ? 11.297 -10.032 -31.025 1.00 91.00 267 GLY A C 1
ATOM 2055 O O . GLY A 1 267 ? 11.022 -11.236 -31.036 1.00 91.00 267 GLY A O 1
ATOM 2056 N N . LYS A 1 268 ? 11.520 -9.361 -29.891 1.00 93.50 268 LYS A N 1
ATOM 2057 C CA . LYS A 1 268 ? 11.294 -9.885 -28.538 1.00 93.50 268 LYS A CA 1
ATOM 2058 C C . LYS A 1 268 ? 10.058 -9.245 -27.928 1.00 93.50 268 LYS A C 1
ATOM 2060 O O . LYS A 1 268 ? 9.478 -8.321 -28.476 1.00 93.50 268 LYS A O 1
ATOM 2065 N N . LEU A 1 269 ? 9.586 -9.825 -26.829 1.00 96.19 269 LEU A N 1
ATOM 2066 C CA . LEU A 1 269 ? 8.386 -9.347 -26.162 1.00 96.19 269 LEU A CA 1
ATOM 2067 C C . LEU A 1 269 ? 8.739 -8.444 -24.981 1.00 96.19 269 LEU A C 1
ATOM 2069 O O . LEU A 1 269 ? 9.486 -8.833 -24.077 1.00 96.19 269 LEU A O 1
ATOM 2073 N N . GLU A 1 270 ? 8.081 -7.290 -24.921 1.00 97.25 270 GLU A N 1
ATOM 2074 C CA . GLU A 1 270 ? 8.081 -6.416 -23.758 1.00 97.25 270 GLU A CA 1
ATOM 2075 C C . GLU A 1 270 ? 6.793 -6.559 -22.956 1.00 97.25 270 GLU A C 1
ATOM 2077 O O . GLU A 1 270 ? 5.720 -6.884 -23.468 1.00 97.25 270 GLU A O 1
ATOM 2082 N N . ILE A 1 271 ? 6.899 -6.261 -21.664 1.00 98.50 271 ILE A N 1
ATOM 2083 C CA . ILE A 1 271 ? 5.779 -6.173 -20.740 1.00 98.50 271 ILE A CA 1
ATOM 2084 C C . ILE A 1 271 ? 5.393 -4.709 -20.592 1.00 98.50 271 ILE A C 1
ATOM 2086 O O . ILE A 1 271 ? 6.198 -3.902 -20.126 1.00 98.50 271 ILE A O 1
ATOM 2090 N N . VAL A 1 272 ? 4.136 -4.389 -20.892 1.00 98.44 272 VAL A N 1
ATOM 2091 C CA . VAL A 1 272 ? 3.557 -3.065 -20.667 1.00 98.44 272 VAL A CA 1
ATOM 2092 C C . VAL A 1 272 ? 2.519 -3.134 -19.554 1.00 98.44 272 VAL A C 1
ATOM 2094 O O . VAL A 1 272 ? 1.547 -3.883 -19.639 1.00 98.44 272 VAL A O 1
ATOM 2097 N N . VAL A 1 273 ? 2.696 -2.354 -18.492 1.00 98.12 273 VAL A N 1
ATOM 2098 C CA . VAL A 1 273 ? 1.786 -2.349 -17.336 1.00 98.12 273 VAL A CA 1
ATOM 2099 C C . VAL A 1 273 ? 1.521 -0.927 -16.876 1.00 98.12 273 VAL A C 1
ATOM 2101 O O . VAL A 1 273 ? 2.397 -0.075 -16.975 1.00 98.12 273 VAL A O 1
ATOM 2104 N N . GLY A 1 274 ? 0.313 -0.660 -16.387 1.00 96.19 274 GLY A N 1
ATOM 2105 C CA . GLY A 1 274 ? -0.054 0.630 -15.813 1.00 96.19 274 GLY A CA 1
ATOM 2106 C C . GLY A 1 274 ? -0.370 0.528 -14.328 1.00 96.19 274 GLY A C 1
ATOM 2107 O O . GLY A 1 274 ? -0.914 -0.483 -13.876 1.00 96.19 274 GLY A O 1
ATOM 2108 N N . ASP A 1 275 ? -0.062 1.585 -13.582 1.00 93.62 275 ASP A N 1
ATOM 2109 C CA . ASP A 1 275 ? -0.419 1.697 -12.171 1.00 93.62 275 ASP A CA 1
ATOM 2110 C C . ASP A 1 275 ? -1.568 2.682 -11.901 1.00 93.62 275 ASP A C 1
ATOM 2112 O O . ASP A 1 275 ? -2.090 3.386 -12.775 1.00 93.62 275 ASP A O 1
ATOM 2116 N N . MET A 1 276 ? -1.995 2.713 -10.641 1.00 86.62 276 MET A N 1
ATOM 2117 C CA . MET A 1 276 ? -3.079 3.574 -10.178 1.00 86.62 276 MET A CA 1
ATOM 2118 C C . MET A 1 276 ? -2.727 5.069 -10.080 1.00 86.62 276 MET A C 1
ATOM 2120 O O . MET A 1 276 ? -3.643 5.852 -9.835 1.00 86.62 276 MET A O 1
ATOM 2124 N N . ARG A 1 277 ? -1.471 5.482 -10.308 1.00 85.19 277 ARG A N 1
ATOM 2125 C CA . ARG A 1 277 ? -1.058 6.899 -10.412 1.00 85.19 277 ARG A CA 1
ATOM 2126 C C . ARG A 1 277 ? -0.941 7.394 -11.844 1.00 85.19 277 ARG A C 1
ATOM 2128 O O . ARG A 1 277 ? -0.525 8.534 -12.053 1.00 85.19 277 ARG A O 1
ATOM 2135 N N . GLY A 1 278 ? -1.273 6.553 -12.818 1.00 88.56 278 GLY A N 1
ATOM 2136 C CA . GLY A 1 278 ? -1.205 6.946 -14.217 1.00 88.56 278 GLY A CA 1
ATOM 2137 C C . GLY A 1 278 ? 0.202 6.840 -14.784 1.00 88.56 278 GLY A C 1
ATOM 2138 O O . GLY A 1 278 ? 0.457 7.422 -15.840 1.00 88.56 278 GLY A O 1
ATOM 2139 N N . TYR A 1 279 ? 1.106 6.111 -14.120 1.00 95.00 279 TYR A N 1
ATOM 2140 C CA . TYR A 1 279 ? 2.368 5.726 -14.734 1.00 95.00 279 TYR A CA 1
ATOM 2141 C C . TYR A 1 279 ? 2.167 4.476 -15.576 1.00 95.00 279 TYR A C 1
ATOM 2143 O O . TYR A 1 279 ? 1.591 3.484 -15.122 1.00 95.00 279 TYR A O 1
ATOM 2151 N N . LEU A 1 280 ? 2.682 4.529 -16.797 1.00 97.38 280 LEU A N 1
ATOM 2152 C CA . LEU A 1 280 ? 2.751 3.396 -17.702 1.00 97.38 280 LEU A CA 1
ATOM 2153 C C . LEU A 1 280 ? 4.217 2.994 -17.847 1.00 97.38 280 LEU A C 1
ATOM 2155 O O . LEU A 1 280 ? 5.097 3.842 -18.002 1.00 97.38 280 LEU A O 1
ATOM 2159 N N . TYR A 1 281 ? 4.472 1.697 -17.759 1.00 98.31 281 TYR A N 1
ATOM 2160 C CA . TYR A 1 281 ? 5.802 1.105 -17.753 1.00 98.31 281 TYR A CA 1
ATOM 2161 C C . TYR A 1 281 ? 5.933 0.167 -18.938 1.00 98.31 281 TYR A C 1
ATOM 2163 O O . TYR A 1 281 ? 4.977 -0.540 -19.248 1.00 98.31 281 TYR A O 1
ATOM 2171 N N . ALA A 1 282 ? 7.128 0.110 -19.520 1.00 98.31 282 ALA A N 1
ATOM 2172 C CA . ALA A 1 282 ? 7.519 -0.909 -20.478 1.00 98.31 282 ALA A CA 1
ATOM 2173 C C . ALA A 1 282 ? 8.853 -1.521 -20.036 1.00 98.31 282 ALA A C 1
ATOM 2175 O O . ALA A 1 282 ? 9.833 -0.799 -19.828 1.00 98.31 282 ALA A O 1
ATOM 2176 N N . TYR A 1 283 ? 8.875 -2.841 -19.866 1.00 98.44 283 TYR A N 1
ATOM 2177 C CA . TYR A 1 283 ? 10.047 -3.597 -19.435 1.00 98.44 283 TYR A CA 1
ATOM 2178 C C . TYR A 1 283 ? 10.355 -4.727 -20.411 1.00 98.44 283 TYR A C 1
ATOM 2180 O O . TYR A 1 283 ? 9.453 -5.433 -20.851 1.00 98.44 283 TYR A O 1
ATOM 2188 N N . ARG A 1 284 ? 11.641 -4.962 -20.659 1.00 97.44 284 ARG A N 1
ATOM 2189 C CA . ARG A 1 284 ? 12.132 -6.180 -21.309 1.00 97.44 284 ARG A CA 1
ATOM 2190 C C . ARG A 1 284 ? 11.991 -7.387 -20.381 1.00 97.44 284 ARG A C 1
ATOM 2192 O O . ARG A 1 284 ? 11.884 -7.234 -19.163 1.00 97.44 284 ARG A O 1
ATOM 2199 N N . ALA A 1 285 ? 12.104 -8.594 -20.935 1.00 95.62 285 ALA A N 1
ATOM 2200 C CA . ALA A 1 285 ? 12.064 -9.855 -20.182 1.00 95.62 285 ALA A CA 1
ATOM 2201 C C . ALA A 1 285 ? 13.043 -9.909 -18.985 1.00 95.62 285 ALA A C 1
ATOM 2203 O O . ALA A 1 285 ? 12.731 -10.465 -17.932 1.00 95.62 285 ALA A O 1
ATOM 2204 N N . ASN A 1 286 ? 14.217 -9.276 -19.108 1.00 95.00 286 ASN A N 1
ATOM 2205 C CA . ASN A 1 286 ? 15.235 -9.188 -18.050 1.00 95.00 286 ASN A CA 1
ATOM 2206 C C . ASN A 1 286 ? 14.940 -8.111 -16.978 1.00 95.00 286 ASN A C 1
ATOM 2208 O O . ASN A 1 286 ? 15.746 -7.898 -16.069 1.00 95.00 286 ASN A O 1
ATOM 2212 N N . GLY A 1 287 ? 13.818 -7.398 -17.097 1.00 95.94 287 GLY A N 1
ATOM 2213 C CA . GLY A 1 287 ? 13.426 -6.305 -16.217 1.00 95.94 287 GLY A CA 1
ATOM 2214 C C . GLY A 1 287 ? 14.119 -4.969 -16.511 1.00 95.94 287 GLY A C 1
ATOM 2215 O O . GLY A 1 287 ? 14.032 -4.047 -15.705 1.00 95.94 287 GLY A O 1
ATOM 2216 N N . GLU A 1 288 ? 14.844 -4.806 -17.610 1.00 97.19 288 GLU A N 1
ATOM 2217 C CA . GLU A 1 288 ? 15.323 -3.481 -18.007 1.00 97.19 288 GLU A CA 1
ATOM 2218 C C . GLU A 1 288 ? 14.153 -2.643 -18.540 1.00 97.19 288 GLU A C 1
ATOM 2220 O O . GLU A 1 288 ? 13.336 -3.145 -19.309 1.00 97.19 288 GLU A O 1
ATOM 2225 N N . ALA A 1 289 ? 14.047 -1.378 -18.129 1.00 97.56 289 ALA A N 1
ATOM 2226 C CA . ALA A 1 289 ? 13.055 -0.475 -18.706 1.00 97.56 289 ALA A CA 1
ATOM 2227 C C . ALA A 1 289 ? 13.441 -0.119 -20.148 1.00 97.56 289 ALA A C 1
ATOM 2229 O O . ALA A 1 289 ? 14.623 0.075 -20.447 1.00 97.56 289 ALA A O 1
ATOM 2230 N N . LEU A 1 290 ? 12.454 0.013 -21.034 1.00 96.44 290 LEU A N 1
ATOM 2231 C CA . LEU A 1 290 ? 12.712 0.581 -22.353 1.00 96.44 290 LEU A CA 1
ATOM 2232 C C . LEU A 1 290 ? 13.187 2.045 -22.238 1.00 96.44 290 LEU A C 1
ATOM 2234 O O . LEU A 1 290 ? 12.786 2.759 -21.311 1.00 96.44 290 LEU A O 1
ATOM 2238 N N . PRO A 1 291 ? 14.012 2.541 -23.179 1.00 94.25 291 PRO A N 1
ATOM 2239 C CA . PRO A 1 291 ? 14.416 3.944 -23.197 1.00 94.25 291 PRO A CA 1
ATOM 2240 C C . PRO A 1 291 ? 13.204 4.885 -23.215 1.00 94.25 291 PRO A C 1
ATOM 2242 O O . PRO A 1 291 ? 12.313 4.736 -24.044 1.00 94.25 291 PRO A O 1
ATOM 2245 N N . GLY A 1 292 ? 13.181 5.866 -22.309 1.00 91.38 292 GLY A N 1
ATOM 2246 C CA . GLY A 1 292 ? 12.072 6.822 -22.181 1.00 91.38 292 GLY A CA 1
ATOM 2247 C C . GLY A 1 292 ? 10.947 6.384 -21.237 1.00 91.38 292 GLY A C 1
ATOM 2248 O O . GLY A 1 292 ? 10.078 7.194 -20.934 1.00 91.38 292 GLY A O 1
ATOM 2249 N N . TRP A 1 293 ? 10.994 5.155 -20.715 1.00 96.62 293 TRP A N 1
ATOM 2250 C CA . TRP A 1 293 ? 10.007 4.620 -19.779 1.00 96.62 293 TRP A CA 1
ATOM 2251 C C . TRP A 1 293 ? 10.520 4.629 -18.323 1.00 96.62 293 TRP A C 1
ATOM 2253 O O . TRP A 1 293 ? 11.726 4.499 -18.094 1.00 96.62 293 TRP A O 1
ATOM 2263 N N . PRO A 1 294 ? 9.631 4.737 -17.313 1.00 97.06 294 PRO A N 1
ATOM 2264 C CA . PRO A 1 294 ? 8.179 4.888 -17.429 1.00 97.06 294 PRO A CA 1
ATOM 2265 C C . PRO A 1 294 ? 7.747 6.295 -17.844 1.00 97.06 294 PRO A C 1
ATOM 2267 O O . PRO A 1 294 ? 8.465 7.270 -17.626 1.00 97.06 294 PRO A O 1
ATOM 2270 N N . ILE A 1 295 ? 6.528 6.397 -18.367 1.00 95.25 295 ILE A N 1
ATOM 2271 C CA . ILE A 1 295 ? 5.903 7.669 -18.735 1.00 95.25 295 ILE A CA 1
ATOM 2272 C C . ILE A 1 295 ? 4.725 7.991 -17.821 1.00 95.25 295 ILE A C 1
ATOM 2274 O O . ILE A 1 295 ? 4.073 7.094 -17.280 1.00 95.25 295 ILE A O 1
ATOM 2278 N N . ARG A 1 296 ? 4.412 9.284 -17.694 1.00 92.75 296 ARG A N 1
ATOM 2279 C CA . ARG A 1 296 ? 3.105 9.724 -17.197 1.00 92.75 296 ARG A CA 1
ATOM 2280 C C . ARG A 1 296 ? 2.111 9.766 -18.346 1.00 92.75 296 ARG A C 1
ATOM 2282 O O . ARG A 1 296 ? 2.417 10.288 -19.413 1.00 92.75 296 ARG A O 1
ATOM 2289 N N . THR A 1 297 ? 0.928 9.224 -18.098 1.00 92.50 297 THR A N 1
ATOM 2290 C CA . THR A 1 297 ? -0.158 9.177 -19.076 1.00 92.50 297 THR A CA 1
ATOM 2291 C C . THR A 1 297 ? -1.019 10.441 -19.054 1.00 92.50 297 THR A C 1
ATOM 2293 O O . THR A 1 297 ? -1.033 11.200 -18.086 1.00 92.50 297 THR A O 1
ATOM 2296 N N . GLY A 1 298 ? -1.751 10.649 -20.143 1.00 88.81 298 GLY A N 1
ATOM 2297 C CA . GLY A 1 298 ? -2.672 11.748 -20.369 1.00 88.81 298 GLY A CA 1
ATOM 2298 C C . GLY A 1 298 ? -1.991 13.000 -20.914 1.00 88.81 298 GLY A C 1
ATOM 2299 O O . GLY A 1 298 ? -0.790 13.039 -21.165 1.00 88.81 298 GLY A O 1
ATOM 2300 N N . THR A 1 299 ? -2.783 14.051 -21.112 1.00 86.00 299 THR A N 1
ATOM 2301 C CA . THR A 1 299 ? -2.295 15.356 -21.596 1.00 86.00 299 THR A CA 1
ATOM 2302 C C . THR A 1 299 ? -1.858 16.286 -20.468 1.00 86.00 299 THR A C 1
ATOM 2304 O O . THR A 1 299 ? -1.214 17.300 -20.724 1.00 86.00 299 THR A O 1
ATOM 2307 N N . ASN A 1 300 ? -2.241 15.976 -19.227 1.00 80.75 300 ASN A N 1
ATOM 2308 C CA . ASN A 1 300 ? -1.878 16.744 -18.045 1.00 80.75 300 ASN A CA 1
ATOM 2309 C C . ASN A 1 300 ? -1.133 15.844 -17.043 1.00 80.75 300 ASN A C 1
ATOM 2311 O O . ASN A 1 300 ? -1.786 15.080 -16.334 1.00 80.75 300 ASN A O 1
ATOM 2315 N N . PRO A 1 301 ? 0.203 15.934 -16.938 1.00 64.94 301 PRO A N 1
ATOM 2316 C CA . PRO A 1 301 ? 0.982 15.076 -16.045 1.00 64.94 301 PRO A CA 1
ATOM 2317 C C . PRO A 1 301 ? 0.651 15.274 -14.556 1.00 64.94 301 PRO A C 1
ATOM 2319 O O . PRO A 1 301 ? 0.918 14.372 -13.761 1.00 64.94 301 PRO A O 1
ATOM 2322 N N . ASP A 1 302 ? 0.040 16.402 -14.182 1.00 68.50 302 ASP A N 1
ATOM 2323 C CA . ASP A 1 302 ? -0.392 16.688 -12.809 1.00 68.50 302 ASP A CA 1
ATOM 2324 C C . ASP A 1 302 ? -1.792 16.135 -12.493 1.00 68.50 302 ASP A C 1
ATOM 2326 O O . ASP A 1 302 ? -2.227 16.146 -11.340 1.00 68.50 302 ASP A O 1
ATOM 2330 N N . ALA A 1 303 ? -2.522 15.637 -13.495 1.00 65.25 303 ALA A N 1
ATOM 2331 C CA . ALA A 1 303 ? -3.806 14.989 -13.270 1.00 65.25 303 ALA A CA 1
ATOM 2332 C C . ALA A 1 303 ? -3.602 13.565 -12.725 1.00 65.25 303 ALA A C 1
ATOM 2334 O O . ALA A 1 303 ? -2.774 12.796 -13.210 1.00 65.25 303 ALA A O 1
ATOM 2335 N N . GLY A 1 304 ? -4.384 13.195 -11.708 1.00 74.12 304 GLY A N 1
ATOM 2336 C CA . GLY A 1 304 ? -4.343 11.874 -11.072 1.00 74.12 304 GLY A CA 1
ATOM 2337 C C . GLY A 1 304 ? -5.033 10.781 -11.892 1.00 74.12 304 GLY A C 1
ATOM 2338 O O . GLY A 1 304 ? -5.947 10.128 -11.383 1.00 74.12 304 GLY A O 1
ATOM 2339 N N . TYR A 1 305 ? -4.652 10.613 -13.163 1.00 82.12 305 TYR A N 1
ATOM 2340 C CA . TYR A 1 305 ? -5.188 9.552 -14.016 1.00 82.12 305 TYR A CA 1
ATOM 2341 C C . TYR A 1 305 ? -4.914 8.179 -13.404 1.00 82.12 305 TYR A C 1
ATOM 2343 O O . TYR A 1 305 ? -3.847 7.935 -12.851 1.00 82.12 305 TYR A O 1
ATOM 2351 N N . ARG A 1 306 ? -5.875 7.261 -13.524 1.00 83.75 306 ARG A N 1
ATOM 2352 C CA . ARG A 1 306 ? -5.720 5.868 -13.096 1.00 83.75 306 ARG A CA 1
ATOM 2353 C C . ARG A 1 306 ? -5.783 4.950 -14.300 1.00 83.75 306 ARG A C 1
ATOM 2355 O O . ARG A 1 306 ? -6.677 5.089 -15.139 1.00 83.75 306 ARG A O 1
ATOM 2362 N N . ILE A 1 307 ? -4.896 3.962 -14.331 1.00 90.31 307 ILE A N 1
ATOM 2363 C CA . ILE A 1 307 ? -4.908 2.920 -15.353 1.00 90.31 307 ILE A CA 1
ATOM 2364 C C . ILE A 1 307 ? -5.638 1.710 -14.780 1.00 90.31 307 ILE A C 1
ATOM 2366 O O . ILE A 1 307 ? -5.120 0.969 -13.946 1.00 90.31 307 ILE A O 1
ATOM 2370 N N . LEU A 1 308 ? -6.898 1.559 -15.183 1.00 85.44 308 LEU A N 1
ATOM 2371 C CA . LEU A 1 308 ? -7.794 0.502 -14.696 1.00 85.44 308 LEU A CA 1
ATOM 2372 C C . LEU A 1 308 ? -8.114 -0.545 -15.769 1.00 85.44 308 LEU A C 1
ATOM 2374 O O . LEU A 1 308 ? -8.756 -1.549 -15.472 1.00 85.44 308 LEU A O 1
ATOM 2378 N N . SER A 1 309 ? -7.665 -0.315 -17.003 1.00 88.75 309 SER A N 1
ATOM 2379 C CA . SER A 1 309 ? -7.847 -1.207 -18.143 1.00 88.75 309 SER A CA 1
ATOM 2380 C C . SER A 1 309 ? -6.505 -1.777 -18.594 1.00 88.75 309 SER A C 1
ATOM 2382 O O . SER A 1 309 ? -5.460 -1.148 -18.417 1.00 88.75 309 SER A O 1
ATOM 2384 N N . ARG A 1 310 ? -6.529 -2.997 -19.141 1.00 95.06 310 ARG A N 1
ATOM 2385 C CA . ARG A 1 310 ? -5.341 -3.623 -19.727 1.00 95.06 310 ARG A CA 1
ATOM 2386 C C . ARG A 1 310 ? -4.914 -2.807 -20.961 1.00 95.06 310 ARG A C 1
ATOM 2388 O O . ARG A 1 310 ? -5.761 -2.620 -21.837 1.00 95.06 310 ARG A O 1
ATOM 2395 N N . PRO A 1 311 ? -3.645 -2.366 -21.065 1.00 96.38 311 PRO A N 1
ATOM 2396 C CA . PRO A 1 311 ? -3.133 -1.764 -22.292 1.00 96.38 311 PRO A CA 1
ATOM 2397 C C . PRO A 1 311 ? -3.214 -2.744 -23.471 1.00 96.38 311 PRO A C 1
ATOM 2399 O O . PRO A 1 311 ? -3.167 -3.963 -23.286 1.00 96.38 311 PRO A O 1
ATOM 2402 N N . ALA A 1 312 ? -3.293 -2.230 -24.691 1.00 96.38 312 ALA A N 1
ATOM 2403 C CA . ALA A 1 312 ? -3.100 -3.023 -25.899 1.00 96.38 312 ALA A CA 1
ATOM 2404 C C . ALA A 1 312 ? -1.804 -2.588 -26.582 1.00 96.38 312 ALA A C 1
ATOM 2406 O O . ALA A 1 312 ? -1.614 -1.399 -26.807 1.00 96.38 312 ALA A O 1
ATOM 2407 N N . VAL A 1 313 ? -0.938 -3.548 -26.905 1.00 96.44 313 VAL A N 1
ATOM 2408 C CA . VAL A 1 313 ? 0.256 -3.329 -27.731 1.00 96.44 313 VAL A CA 1
ATOM 2409 C C . VAL A 1 313 ? -0.099 -3.785 -29.138 1.00 96.44 313 VAL A C 1
ATOM 2411 O O . VAL A 1 313 ? -0.439 -4.953 -29.338 1.00 96.44 313 VAL A O 1
ATOM 2414 N N . VAL A 1 314 ? -0.127 -2.858 -30.088 1.00 93.75 314 VAL A N 1
ATOM 2415 C CA . VAL A 1 314 ? -0.590 -3.122 -31.452 1.00 93.75 314 VAL A CA 1
ATOM 2416 C C . VAL A 1 314 ? 0.081 -2.169 -32.428 1.00 93.75 314 VAL A C 1
ATOM 2418 O O . VAL A 1 314 ? 0.180 -0.985 -32.157 1.00 93.75 314 VAL A O 1
ATOM 2421 N N . ASN A 1 315 ? 0.503 -2.691 -33.576 1.00 91.81 315 ASN A N 1
ATOM 2422 C CA . ASN A 1 315 ? 1.003 -1.890 -34.688 1.00 91.81 315 ASN A CA 1
ATOM 2423 C C . ASN A 1 315 ? -0.190 -1.375 -35.516 1.00 91.81 315 ASN A C 1
ATOM 2425 O O . ASN A 1 315 ? -0.798 -2.128 -36.283 1.00 91.81 315 ASN A O 1
ATOM 2429 N N . LEU A 1 316 ? -0.567 -0.117 -35.300 1.00 90.00 316 LEU A N 1
ATOM 2430 C CA . LEU A 1 316 ? -1.718 0.539 -35.921 1.00 90.00 316 LEU A CA 1
ATOM 2431 C C . LEU A 1 316 ? -1.411 1.079 -37.317 1.00 90.00 316 LEU A C 1
ATOM 2433 O O . LEU A 1 316 ? -2.329 1.207 -38.130 1.00 90.00 316 LEU A O 1
ATOM 2437 N N . ASP A 1 317 ? -0.152 1.415 -37.595 1.00 85.88 317 ASP A N 1
ATOM 2438 C CA . ASP A 1 317 ? 0.243 2.113 -38.820 1.00 85.88 317 ASP A CA 1
ATOM 2439 C C . ASP A 1 317 ? 1.113 1.298 -39.785 1.00 85.88 317 ASP A C 1
ATOM 2441 O O . ASP A 1 317 ? 1.390 1.738 -40.903 1.00 85.88 317 ASP A O 1
ATOM 2445 N N . GLY A 1 318 ? 1.476 0.077 -39.402 1.00 83.75 318 GLY A N 1
ATOM 2446 C CA . GLY A 1 318 ? 2.283 -0.839 -40.198 1.00 83.75 318 GLY A CA 1
ATOM 2447 C C . GLY A 1 318 ? 3.783 -0.531 -40.183 1.00 83.75 318 GLY A C 1
ATOM 2448 O O . GLY A 1 318 ? 4.501 -1.098 -41.005 1.00 83.75 318 GLY A O 1
ATOM 2449 N N . SER A 1 319 ? 4.273 0.332 -39.286 1.00 79.25 319 SER A N 1
ATOM 2450 C CA . SER A 1 319 ? 5.680 0.770 -39.247 1.00 79.25 319 SER A CA 1
ATOM 2451 C C . SER A 1 319 ? 6.666 -0.301 -38.769 1.00 79.25 319 SER A C 1
ATOM 2453 O O . SER A 1 319 ? 7.833 -0.279 -39.160 1.00 79.25 319 SER A O 1
ATOM 2455 N N . GLY A 1 320 ? 6.199 -1.254 -37.961 1.00 76.38 320 GLY A N 1
ATOM 2456 C CA . GLY A 1 320 ? 7.002 -2.352 -37.413 1.00 76.38 320 GLY A CA 1
ATOM 2457 C C . GLY A 1 320 ? 7.294 -2.196 -35.922 1.00 76.38 320 GLY A C 1
ATOM 2458 O O . GLY A 1 320 ? 7.418 -3.211 -35.250 1.00 76.38 320 GLY A O 1
ATOM 2459 N N . ALA A 1 321 ? 7.301 -0.965 -35.400 1.00 85.25 321 ALA A N 1
ATOM 2460 C CA . ALA A 1 321 ? 7.163 -0.711 -33.967 1.00 85.25 321 ALA A CA 1
ATOM 2461 C C . ALA A 1 321 ? 5.671 -0.716 -33.600 1.00 85.25 321 ALA A C 1
ATOM 2463 O O . ALA A 1 321 ? 4.832 -0.359 -34.429 1.00 85.25 321 ALA A O 1
ATOM 2464 N N . ALA A 1 322 ? 5.327 -1.151 -32.389 1.00 92.88 322 ALA A N 1
ATOM 2465 C CA . ALA A 1 322 ? 3.940 -1.137 -31.936 1.00 92.88 322 ALA A CA 1
ATOM 2466 C C . ALA A 1 322 ? 3.621 0.140 -31.149 1.00 92.88 322 ALA A C 1
ATOM 2468 O O . ALA A 1 322 ? 4.479 0.726 -30.490 1.00 92.88 322 ALA A O 1
ATOM 2469 N N . GLU A 1 323 ? 2.357 0.547 -31.165 1.00 95.44 323 GLU A N 1
ATOM 2470 C CA . GLU A 1 323 ? 1.830 1.555 -30.258 1.00 95.44 323 GLU A CA 1
ATOM 2471 C C . GLU A 1 323 ? 1.158 0.908 -29.044 1.00 95.44 323 GLU A C 1
ATOM 2473 O O . GLU A 1 323 ? 0.662 -0.224 -29.084 1.00 95.44 323 GLU A O 1
ATOM 2478 N N . VAL A 1 324 ? 1.090 1.669 -27.953 1.00 97.06 324 VAL A N 1
ATOM 2479 C CA . VAL A 1 324 ? 0.315 1.320 -26.767 1.00 97.06 324 VAL A CA 1
ATOM 2480 C C . VAL A 1 324 ? -0.997 2.091 -26.755 1.00 97.06 324 VAL A C 1
ATOM 2482 O O . VAL A 1 324 ? -1.019 3.309 -26.585 1.00 97.06 324 VAL A O 1
ATOM 2485 N N . VAL A 1 325 ? -2.109 1.371 -26.863 1.00 97.25 325 VAL A N 1
ATOM 2486 C CA . VAL A 1 325 ? -3.464 1.917 -26.746 1.00 97.25 325 VAL A CA 1
ATOM 2487 C C . VAL A 1 325 ? -3.990 1.687 -25.332 1.00 97.25 325 VAL A C 1
ATOM 2489 O O . VAL A 1 325 ? -3.954 0.565 -24.820 1.00 97.25 325 VAL A O 1
ATOM 2492 N N . LEU A 1 326 ? -4.499 2.739 -24.691 1.00 94.75 326 LEU A N 1
ATOM 2493 C CA . LEU A 1 326 ? -4.923 2.688 -23.294 1.00 94.75 326 LEU A CA 1
ATOM 2494 C C . LEU A 1 326 ? -6.104 3.613 -22.998 1.00 94.75 326 LEU A C 1
ATOM 2496 O O . LEU A 1 326 ? -6.092 4.783 -23.370 1.00 94.75 326 LEU A O 1
ATOM 2500 N N . ALA A 1 327 ? -7.099 3.107 -22.266 1.00 92.69 327 ALA A N 1
ATOM 2501 C CA . ALA A 1 327 ? -8.173 3.929 -21.714 1.00 92.69 327 ALA A CA 1
ATOM 2502 C C . ALA A 1 327 ? -7.836 4.362 -20.281 1.00 92.69 327 ALA A C 1
ATOM 2504 O O . ALA A 1 327 ? -7.512 3.518 -19.433 1.00 92.69 327 ALA A O 1
ATOM 2505 N N . LEU A 1 328 ? -7.942 5.664 -20.009 1.00 90.88 328 LEU A N 1
ATOM 2506 C CA . LEU A 1 328 ? -7.696 6.246 -18.688 1.00 90.88 328 LEU A CA 1
ATOM 2507 C C . LEU A 1 328 ? -9.008 6.534 -17.947 1.00 90.88 328 LEU A C 1
ATOM 2509 O O . LEU A 1 328 ? -10.100 6.550 -18.515 1.00 90.88 328 LEU A O 1
ATOM 2513 N N . SER A 1 329 ? -8.901 6.770 -16.638 1.00 86.56 329 SER A N 1
ATOM 2514 C CA . SER A 1 329 ? -10.045 7.053 -15.760 1.00 86.56 329 SER A CA 1
ATOM 2515 C C . SER A 1 329 ? -10.796 8.355 -16.059 1.00 86.56 329 SER A C 1
ATOM 2517 O O . SER A 1 329 ? -11.805 8.624 -15.415 1.00 86.56 329 SER A O 1
ATOM 2519 N N . ASP A 1 330 ? -10.309 9.179 -16.982 1.00 86.88 330 ASP A N 1
ATOM 2520 C CA . ASP A 1 330 ? -10.987 10.391 -17.446 1.00 86.88 330 ASP A CA 1
ATOM 2521 C C . ASP A 1 330 ? -11.987 10.128 -18.584 1.00 86.88 330 ASP A C 1
ATOM 2523 O O . ASP A 1 330 ? -12.642 11.053 -19.060 1.00 86.88 330 ASP A O 1
ATOM 2527 N N . GLY A 1 331 ? -12.125 8.866 -19.001 1.00 86.62 331 GLY A N 1
ATOM 2528 C CA . GLY A 1 331 ? -13.057 8.444 -20.041 1.00 86.62 331 GLY A CA 1
ATOM 2529 C C . GLY A 1 331 ? -12.505 8.563 -21.459 1.00 86.62 331 GLY A C 1
ATOM 2530 O O . GLY A 1 331 ? -13.241 8.278 -22.403 1.00 86.62 331 GLY A O 1
ATOM 2531 N N . ASN A 1 332 ? -11.235 8.943 -21.624 1.00 90.38 332 ASN A N 1
ATOM 2532 C CA . ASN A 1 332 ? -10.599 9.068 -22.930 1.00 90.38 332 ASN A CA 1
ATOM 2533 C C . ASN A 1 332 ? -9.729 7.850 -23.272 1.00 90.38 332 ASN A C 1
ATOM 2535 O O . ASN A 1 332 ? -9.220 7.134 -22.402 1.00 90.38 332 ASN A O 1
ATOM 2539 N N . LEU A 1 333 ? -9.550 7.639 -24.577 1.00 93.75 333 LEU A N 1
ATOM 2540 C CA . LEU A 1 333 ? -8.610 6.678 -25.144 1.00 93.75 333 LEU A CA 1
ATOM 2541 C C . LEU A 1 333 ? -7.347 7.415 -25.594 1.00 93.75 333 LEU A C 1
ATOM 2543 O O . LEU A 1 333 ? -7.435 8.445 -26.259 1.00 93.75 333 LEU A O 1
ATOM 2547 N N . TYR A 1 334 ? -6.191 6.856 -25.263 1.00 95.00 334 TYR A N 1
ATOM 2548 C CA . TYR A 1 334 ? -4.877 7.395 -25.584 1.00 95.00 334 TYR A CA 1
ATOM 2549 C C . TYR A 1 334 ? -4.071 6.386 -26.393 1.00 95.00 334 TYR A C 1
ATOM 2551 O O . TYR A 1 334 ? -4.230 5.176 -26.218 1.00 95.00 334 TYR A O 1
ATOM 2559 N N . VAL A 1 335 ? -3.193 6.901 -27.251 1.00 96.50 335 VAL A N 1
ATOM 2560 C CA . VAL A 1 335 ? -2.242 6.115 -28.038 1.00 96.50 335 VAL A CA 1
ATOM 2561 C C . VAL A 1 335 ? -0.849 6.678 -27.787 1.00 96.50 335 VAL A C 1
ATOM 2563 O O . VAL A 1 335 ? -0.629 7.874 -27.971 1.00 96.50 335 VAL A O 1
ATOM 2566 N N . TYR A 1 336 ? 0.069 5.826 -27.342 1.00 95.62 336 TYR A N 1
ATOM 2567 C CA . TYR A 1 336 ? 1.471 6.170 -27.136 1.00 95.62 336 TYR A CA 1
ATOM 2568 C C . TYR A 1 336 ? 2.339 5.413 -28.127 1.00 95.62 336 TYR A C 1
ATOM 2570 O O . TYR A 1 336 ? 2.150 4.219 -28.339 1.00 95.62 336 TYR A O 1
ATOM 2578 N N . GLU A 1 337 ? 3.312 6.107 -28.690 1.00 94.62 337 GLU A N 1
ATOM 2579 C CA . GLU A 1 337 ? 4.372 5.525 -29.502 1.00 94.62 337 GLU A CA 1
ATOM 2580 C C . GLU A 1 337 ? 5.280 4.619 -28.648 1.00 94.62 337 GLU A C 1
ATOM 2582 O O . GLU A 1 337 ? 5.318 4.731 -27.419 1.00 94.62 337 GLU A O 1
ATOM 2587 N N . ALA A 1 338 ? 6.075 3.755 -29.286 1.00 92.44 338 ALA A N 1
ATOM 2588 C CA . ALA A 1 338 ? 6.999 2.838 -28.602 1.00 92.44 338 ALA A CA 1
ATOM 2589 C C . ALA A 1 338 ? 7.997 3.537 -27.655 1.00 92.44 338 ALA A C 1
ATOM 2591 O O . ALA A 1 338 ? 8.406 2.988 -26.631 1.00 92.44 338 ALA A O 1
ATOM 2592 N N . ASN A 1 339 ? 8.370 4.783 -27.961 1.00 92.19 339 ASN A N 1
ATOM 2593 C CA . ASN A 1 339 ? 9.241 5.614 -27.120 1.00 92.19 339 ASN A CA 1
ATOM 2594 C C . ASN A 1 339 ? 8.498 6.336 -25.976 1.00 92.19 339 ASN A C 1
ATOM 2596 O O . ASN A 1 339 ? 9.101 7.138 -25.263 1.00 92.19 339 ASN A O 1
ATOM 2600 N N . GLY A 1 340 ? 7.193 6.094 -25.832 1.00 92.56 340 GLY A N 1
ATOM 2601 C CA . GLY A 1 340 ? 6.331 6.689 -24.821 1.00 92.56 340 GLY A CA 1
ATOM 2602 C C . GLY A 1 340 ? 5.791 8.083 -25.161 1.00 92.56 340 GLY A C 1
ATOM 2603 O O . GLY A 1 340 ? 5.125 8.696 -24.325 1.00 92.56 340 GLY A O 1
ATOM 2604 N N . ALA A 1 341 ? 6.047 8.609 -26.363 1.00 92.81 341 ALA A N 1
ATOM 2605 C CA . ALA A 1 341 ? 5.454 9.868 -26.806 1.00 92.81 341 ALA A CA 1
ATOM 2606 C C . ALA A 1 341 ? 3.950 9.702 -27.062 1.00 92.81 341 ALA A C 1
ATOM 2608 O O . ALA A 1 341 ? 3.514 8.703 -27.627 1.00 92.81 341 ALA A O 1
ATOM 2609 N N . LEU A 1 342 ? 3.151 10.693 -26.667 1.00 93.44 342 LEU A N 1
ATOM 2610 C CA . LEU A 1 342 ? 1.730 10.735 -27.009 1.00 93.44 342 LEU A CA 1
ATOM 2611 C C . LEU A 1 342 ? 1.563 11.034 -28.510 1.00 93.44 342 LEU A C 1
ATOM 2613 O O . LEU A 1 342 ? 2.190 11.976 -29.002 1.00 93.44 342 LEU A O 1
ATOM 2617 N N . ARG A 1 343 ? 0.731 10.244 -29.200 1.00 87.38 343 ARG A N 1
ATOM 2618 C CA . ARG A 1 343 ? 0.457 10.358 -30.643 1.00 87.38 343 ARG A CA 1
ATOM 2619 C C . ARG A 1 343 ? -0.542 11.459 -30.993 1.00 87.38 343 ARG A C 1
ATOM 2621 O O . ARG A 1 343 ? -1.539 11.618 -30.250 1.00 87.38 343 ARG A O 1
#

Secondary structure (DSSP, 8-state):
-EEEEE-TTS-EEEEEE----SS----S-S-HHHHSPPPTTS---SS-TTSTT-TT--SPPP--EEEEE---SSTTS-HHHHS-S------EEETTTTEEE--S-TT-TT-EEE--TTT-TT-TTTT-EEES-----TT--PBPTTS-HHHH-THHHHHHHTTTSS-TTTT-TTTS---GGGB--S---------------------SPPEEE-SSSSSS-EEEEEETTTTEEEEE-TTSPBPTT--EE-SS---SPPEEE-SSSSSSPEEEEE-TTSEEEEEETTSPBPTT-SEE-SS-TTS-----S--EEE-SSSSSSPEEEEE-TTS-EEEE-TTS-B-

Foldseek 3Di:
DKKFKAFLVRHTPDIDDDDDDPQDDDDNDPDVCQQQPDDPPDDPDPQPPRFLSPPPQQADGRGMDMDDDDDDPDPPDDVCVVPPVPSDFDWDQDVVVRDIATFDDPPCPPQWDQDDPPLPVPDPRHRATGGNDDDDDLVAFAFRPSDDPCVQQVQVSVCRVVVNPGPVPSRPVVPGHGDCVRTDNRDRPPPPDVPPPDDDDPPFDFLEDWDWAPQPPPPWIKIWTWTQPQQWTFIATPVRHTDALDIDRHPGGFNYYWEWDQQVLPPGIWTWGFAQQQWIWIAGPNNHTDAQDGDHDDPDSPDRKGFNYYWYWACPPPPRHTWIWGQIPVRDIWIAHSNRHTD

Solvent-accessible surface area (backbone atoms only — not comparable to full-atom values): 20440 Å² total; per-residue (Å²): 59,41,36,42,30,21,42,65,87,64,50,77,77,48,74,52,72,53,81,79,64,99,79,68,85,76,83,86,63,99,42,71,64,73,44,50,65,78,57,94,88,57,80,95,54,100,65,75,77,84,50,69,62,42,95,75,61,71,61,71,81,72,48,48,49,76,48,80,46,78,74,70,95,54,88,84,58,58,61,58,79,78,46,45,102,75,77,73,79,72,63,46,76,39,80,92,78,71,44,74,45,36,49,75,48,96,91,47,88,81,29,55,44,69,38,57,58,89,83,48,73,80,53,94,53,63,72,39,76,39,70,72,38,82,89,76,65,84,81,58,72,54,46,28,60,95,51,61,63,48,64,22,18,52,39,40,50,53,11,65,78,47,78,48,75,35,55,81,49,23,75,41,73,92,81,24,57,66,38,67,90,46,26,57,82,26,62,87,67,84,69,84,62,81,79,76,79,73,69,92,70,80,81,75,45,67,65,15,56,70,41,78,45,52,38,83,71,82,82,60,44,28,40,37,37,25,24,35,72,78,14,26,46,40,40,20,40,81,84,69,47,71,36,72,59,50,62,42,80,55,97,34,28,14,47,18,30,60,23,73,33,43,34,83,47,83,82,51,35,26,43,35,41,37,15,51,61,18,40,38,38,40,26,40,66,62,50,48,61,42,75,67,46,64,33,70,48,79,96,47,77,88,52,82,36,26,24,69,51,55,44,42,63,44,58,86,84,75,80,61,44,14,29,41,39,39,52,41,70,84,78,49,78,45,49,24,40,61,60,58,47,78,111